Protein AF-D1Z2H4-F1 (afdb_monomer_lite)

Radius of gyration: 31.67 Å; chains: 1; bounding box: 71×46×99 Å

Foldseek 3Di:
DEAEADDFPLFQVLVVVLVVLPADPVPPTPVVLVVCLVCLVVVLVVLLVVLVVVLVVVLVVLVVVLVVVVVVCVVPVDDDDPSNVVSVVVNVCCVVCVVVVSCVVCVVSVSNNVSSVCSCVVCVVSVLQRVQLVVLVVLQVPADHQKYKYAFFKFAEPDWDDDPNDTQGIATFGIWIFGLLAIEGEDTDADDPPPDDPPDDDSQSRLVSHQVSLCLCCCQVLVLPQHDYQREYEYQDDDDDDDDPRYHYDHSVCVNVVSVPGDGDHDPVSRVSSCVQCVVSNHYDYRPDPPPCVVVPPPPVVVVVSVVVPPPPPPDDD

Organism: Methanocella paludicola (strain DSM 17711 / JCM 13418 / NBRC 101707 / SANAE) (NCBI:txid304371)

Sequence (318 aa):
MATLIGSSGAGDDLIRKLHEMGVSRSCTTIKEVMERRDAIDQVIALERERQERLLEKERRTLRSGMRKHALLDSLLFFNKNKKSREYLKRIDHLDKNKDAIIENNLLYLYREKDVLDRVTREYRSELKGYYGELLVMDTLERLGDEYYVLSDVRITREFGHKFDGKMLKSARVDHVVVSRKGVYCIETKNWNLRWKSEDRPTPGEQARRASYLLYRYLKYTCDIPRIRVMSIVLYTNTTVKGKEDFVRFLRYEDFPAYLEARQEILSDEEVSRVLECLGSRDIKFDDKLPESEKEVSKEGEATVELSLLEEVSGGETV

pLDDT: mean 83.6, std 17.17, range [29.52, 98.12]

InterPro domains:
  IPR011528 Nuclease-related domain, NERD [PF08378] (128-235)
  IPR011528 Nuclease-related domain, NERD [PS50965] (128-237)

Secondary structure (DSSP, 8-state):
--EEES--HHHHHHHHHHHHTT--TT--SHHHHHHHHHHHHHHHHHHHHHHHHHHHHHHHHHHHHHHHHHHHHHHHT-S--HHHHHHHHHHHHHHHHHHHHHHHHHHHHHHHHHHHHHHHHHTHHHHHHHHHHHHHHHHHHTS-TT-EEEEEEEEEEEEEEEETTEEEEEEEEEEEEEETTEEEEEEEE---TT---TTS--HHHHHHHHHHHHHHIIIIIS--TT--EEEEEEESSTT-----TTEEEEEGGGHHHHHHTSPP-S-HHHHHHHHHHHTTSEEEE-----GGGTTT-SSSHHHHHHHTTTTT------

Structure (mmCIF, N/CA/C/O backbone):
data_AF-D1Z2H4-F1
#
_entry.id   AF-D1Z2H4-F1
#
loop_
_atom_site.group_PDB
_atom_site.id
_atom_site.type_symbol
_atom_site.label_atom_id
_atom_site.label_alt_id
_atom_site.label_comp_id
_atom_site.label_asym_id
_atom_site.label_entity_id
_atom_site.label_seq_id
_atom_site.pdbx_PDB_ins_code
_atom_site.Cartn_x
_atom_site.Cartn_y
_atom_site.Cartn_z
_atom_site.occupancy
_atom_site.B_iso_or_equiv
_atom_site.auth_seq_id
_atom_site.auth_comp_id
_atom_site.auth_asym_id
_atom_site.auth_atom_id
_atom_site.pdbx_PDB_model_num
ATOM 1 N N . MET A 1 1 ? -16.827 -14.706 0.520 1.00 89.19 1 MET A N 1
ATOM 2 C CA . MET A 1 1 ? -15.583 -13.914 0.456 1.00 89.19 1 MET A CA 1
ATOM 3 C C . MET A 1 1 ? -15.988 -12.503 0.799 1.00 89.19 1 MET A C 1
ATOM 5 O O . MET A 1 1 ? -17.009 -12.062 0.276 1.00 89.19 1 MET A O 1
ATOM 9 N N . ALA A 1 2 ? -15.262 -11.856 1.700 1.00 94.56 2 ALA A N 1
ATOM 10 C CA . ALA A 1 2 ? -15.631 -10.543 2.196 1.00 94.56 2 ALA A CA 1
ATOM 11 C C . ALA A 1 2 ? -15.620 -9.497 1.083 1.00 94.56 2 ALA A C 1
ATOM 13 O O . ALA A 1 2 ? -14.870 -9.593 0.109 1.00 94.56 2 ALA A O 1
ATOM 14 N N . THR A 1 3 ? -16.433 -8.460 1.253 1.00 95.88 3 THR A N 1
ATOM 15 C CA . THR A 1 3 ? -16.440 -7.325 0.330 1.00 95.88 3 THR A CA 1
ATOM 16 C C . THR A 1 3 ? -15.307 -6.369 0.695 1.00 95.88 3 THR A C 1
ATOM 18 O O . THR A 1 3 ? -15.376 -5.681 1.714 1.00 95.88 3 THR A O 1
ATOM 21 N N . LEU A 1 4 ? -14.264 -6.312 -0.137 1.00 93.88 4 LEU A N 1
ATOM 22 C CA . LEU A 1 4 ? -13.131 -5.401 0.038 1.00 93.88 4 LEU A CA 1
ATOM 23 C C . LEU A 1 4 ? -13.393 -4.047 -0.642 1.00 93.88 4 LEU A C 1
ATOM 25 O O . LEU A 1 4 ? -13.693 -3.977 -1.833 1.00 93.88 4 LEU A O 1
ATOM 29 N N . ILE A 1 5 ? -13.230 -2.960 0.110 1.00 93.19 5 ILE A N 1
ATOM 30 C CA . ILE A 1 5 ? -13.414 -1.577 -0.333 1.00 93.19 5 ILE A CA 1
ATOM 31 C C . ILE A 1 5 ? -12.109 -0.808 -0.087 1.00 93.19 5 ILE A C 1
ATOM 33 O O . ILE A 1 5 ? -11.809 -0.388 1.029 1.00 93.19 5 ILE A O 1
ATOM 37 N N . GLY A 1 6 ? -11.337 -0.582 -1.150 1.00 88.81 6 GLY A N 1
ATOM 38 C CA . GLY A 1 6 ? -10.076 0.166 -1.100 1.00 88.81 6 GLY A CA 1
ATOM 39 C C . GLY A 1 6 ? -8.824 -0.687 -1.317 1.00 88.81 6 GLY A C 1
ATOM 40 O O . GLY A 1 6 ? -8.898 -1.879 -1.601 1.00 88.81 6 GLY A O 1
ATOM 41 N N . SER A 1 7 ? -7.667 -0.035 -1.212 1.00 87.50 7 SER A N 1
ATOM 42 C CA . SER A 1 7 ? -6.320 -0.573 -1.454 1.00 87.50 7 SER A CA 1
ATOM 43 C C . SER A 1 7 ? -5.433 -0.412 -0.217 1.00 87.50 7 SER A C 1
ATOM 45 O O . SER A 1 7 ? -5.833 0.224 0.759 1.00 87.50 7 SER A O 1
ATOM 47 N N . SER A 1 8 ? -4.227 -0.991 -0.258 1.00 88.06 8 SER A N 1
ATOM 48 C CA . SER A 1 8 ? -3.230 -0.805 0.801 1.00 88.06 8 SER A CA 1
ATOM 49 C C . SER A 1 8 ? -2.759 0.648 0.859 1.00 88.06 8 SER A C 1
ATOM 51 O O . SER A 1 8 ? -2.157 1.165 -0.089 1.00 88.06 8 SER A O 1
ATOM 53 N N . GLY A 1 9 ? -2.959 1.277 2.014 1.00 84.69 9 GLY A N 1
ATOM 54 C CA . GLY A 1 9 ? -2.572 2.661 2.242 1.00 84.69 9 GLY A CA 1
ATOM 55 C C . GLY A 1 9 ? -1.054 2.859 2.242 1.00 84.69 9 GLY A C 1
ATOM 56 O O . GLY A 1 9 ? -0.567 3.891 1.762 1.00 84.69 9 GLY A O 1
ATOM 57 N N . ALA A 1 10 ? -0.298 1.876 2.745 1.00 85.56 10 ALA A N 1
ATOM 58 C CA . ALA A 1 10 ? 1.162 1.898 2.709 1.00 85.56 10 ALA A CA 1
ATOM 59 C C . ALA A 1 10 ? 1.707 1.725 1.283 1.00 85.56 10 ALA A C 1
ATOM 61 O O . ALA A 1 10 ? 2.725 2.333 0.938 1.00 85.56 10 ALA A O 1
ATOM 62 N N . GLY A 1 11 ? 1.032 0.922 0.455 1.00 86.56 11 GLY A N 1
ATOM 63 C CA . GLY A 1 11 ? 1.382 0.723 -0.951 1.00 86.56 11 GLY A CA 1
ATOM 64 C C . GLY A 1 11 ? 1.250 2.009 -1.758 1.00 86.56 11 GLY A C 1
ATOM 65 O O . GLY A 1 11 ? 2.199 2.404 -2.439 1.00 86.56 11 GLY A O 1
ATOM 66 N N . ASP A 1 12 ? 0.118 2.697 -1.606 1.00 87.19 12 ASP A N 1
ATOM 67 C CA . ASP A 1 12 ? -0.174 3.950 -2.311 1.00 87.19 12 ASP A CA 1
ATOM 68 C C . ASP A 1 12 ? 0.814 5.065 -1.928 1.00 87.19 12 ASP A C 1
ATOM 70 O O . ASP A 1 12 ? 1.344 5.778 -2.788 1.00 87.19 12 ASP A O 1
ATOM 74 N N . ASP A 1 13 ? 1.138 5.188 -0.636 1.00 87.31 13 ASP A N 1
ATOM 75 C CA . ASP A 1 13 ? 2.138 6.149 -0.166 1.00 87.31 13 ASP A CA 1
ATOM 76 C C . ASP A 1 13 ? 3.538 5.844 -0.682 1.00 87.31 13 ASP A C 1
ATOM 78 O O . ASP A 1 13 ? 4.287 6.766 -1.025 1.00 87.31 13 ASP A O 1
ATOM 82 N N . LEU A 1 14 ? 3.909 4.564 -0.727 1.00 87.12 14 LEU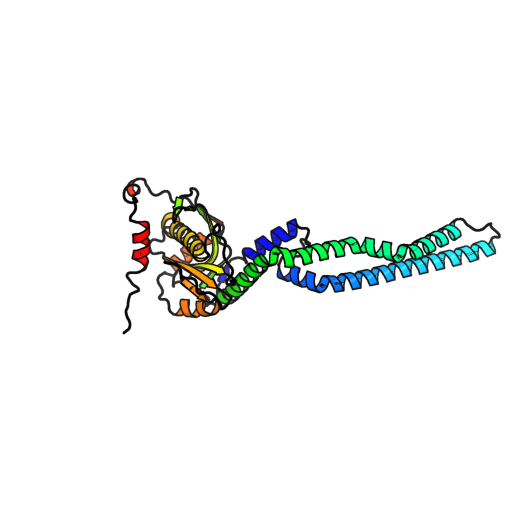 A N 1
ATOM 83 C CA . LEU A 1 14 ? 5.208 4.170 -1.235 1.00 87.12 14 LEU A CA 1
ATOM 84 C C . LEU A 1 14 ? 5.292 4.472 -2.733 1.00 87.12 14 LEU A C 1
ATOM 86 O O . LEU A 1 14 ? 6.226 5.154 -3.137 1.00 87.12 14 LEU A O 1
ATOM 90 N N . ILE A 1 15 ? 4.292 4.100 -3.538 1.00 87.75 15 ILE A N 1
ATOM 91 C CA . ILE A 1 15 ? 4.258 4.407 -4.978 1.00 87.75 15 ILE A CA 1
ATOM 92 C C . ILE A 1 15 ? 4.387 5.904 -5.256 1.00 87.75 15 ILE A C 1
ATOM 94 O O . ILE A 1 15 ? 5.182 6.303 -6.110 1.00 87.75 15 ILE A O 1
ATOM 98 N N . ARG A 1 16 ? 3.686 6.747 -4.495 1.00 87.31 16 ARG A N 1
ATOM 99 C CA . ARG A 1 16 ? 3.793 8.203 -4.635 1.00 87.31 16 ARG A CA 1
ATOM 100 C C . ARG A 1 16 ? 5.224 8.701 -4.416 1.00 87.31 16 ARG A C 1
ATOM 102 O O . ARG A 1 16 ? 5.745 9.434 -5.254 1.00 87.31 16 ARG A O 1
ATOM 109 N N . LYS A 1 17 ? 5.890 8.249 -3.346 1.00 86.38 17 LYS A N 1
ATOM 110 C CA . LYS A 1 17 ? 7.305 8.576 -3.086 1.00 86.38 17 LYS A CA 1
ATOM 111 C C . LYS A 1 17 ? 8.220 8.071 -4.206 1.00 86.38 17 LYS A C 1
ATOM 113 O O . LYS A 1 17 ? 9.163 8.755 -4.591 1.00 86.38 17 LYS A O 1
ATOM 118 N N . LEU A 1 18 ? 7.937 6.893 -4.762 1.00 83.44 18 LEU A N 1
ATOM 119 C CA . LEU A 1 18 ? 8.712 6.327 -5.869 1.00 83.44 18 LEU A CA 1
ATOM 120 C C . LEU A 1 18 ? 8.619 7.176 -7.136 1.00 83.44 18 LEU A C 1
ATOM 122 O O . LEU A 1 18 ? 9.636 7.424 -7.787 1.00 83.44 18 LEU A O 1
ATOM 126 N N . HIS A 1 19 ? 7.425 7.661 -7.471 1.00 85.69 19 HIS A N 1
ATOM 127 C CA . HIS A 1 19 ? 7.239 8.560 -8.611 1.00 85.69 19 HIS A CA 1
ATOM 128 C C . HIS A 1 19 ? 7.951 9.901 -8.403 1.00 85.69 19 HIS A C 1
ATOM 130 O O . HIS A 1 19 ? 8.531 10.424 -9.354 1.00 85.69 19 HIS A O 1
ATOM 136 N N . GLU A 1 20 ? 7.974 10.435 -7.178 1.00 86.19 20 GLU A N 1
ATOM 137 C CA . GLU A 1 20 ? 8.744 11.643 -6.829 1.00 86.19 20 GLU A CA 1
ATOM 138 C C . GLU A 1 20 ? 10.261 11.443 -7.011 1.00 86.19 20 GLU A C 1
ATOM 140 O O . GLU A 1 20 ? 10.974 12.378 -7.370 1.00 86.19 20 GLU A O 1
ATOM 145 N N . MET A 1 21 ? 10.754 10.214 -6.840 1.00 81.19 21 MET A N 1
ATOM 146 C CA . MET A 1 21 ? 12.163 9.846 -7.039 1.00 81.19 21 MET A CA 1
ATOM 147 C C . MET A 1 21 ? 12.525 9.504 -8.491 1.00 81.19 21 MET A C 1
ATOM 149 O O . MET A 1 21 ? 13.680 9.188 -8.777 1.00 81.19 21 MET A O 1
ATOM 153 N N . GLY A 1 22 ? 11.561 9.570 -9.412 1.00 78.31 22 GLY A N 1
ATOM 154 C CA . GLY A 1 22 ? 11.784 9.317 -10.834 1.00 78.31 22 GLY A CA 1
ATOM 155 C C . GLY A 1 22 ? 11.645 7.855 -11.261 1.00 78.31 22 GLY A C 1
ATOM 156 O O . GLY A 1 22 ? 12.049 7.523 -12.375 1.00 78.31 22 GLY A O 1
ATOM 157 N N . VAL A 1 23 ? 11.057 6.983 -10.429 1.00 79.06 23 VAL A N 1
ATOM 158 C CA . VAL A 1 23 ? 10.586 5.670 -10.903 1.00 79.06 23 VAL A CA 1
ATOM 159 C C . VAL A 1 23 ? 9.519 5.891 -11.974 1.00 79.06 23 VAL A C 1
ATOM 161 O O . VAL A 1 23 ? 8.693 6.802 -11.866 1.00 79.06 23 VAL A O 1
ATOM 164 N N . SER A 1 24 ? 9.537 5.058 -13.018 1.00 77.56 24 SER A N 1
ATOM 165 C CA . SER A 1 24 ? 8.569 5.153 -14.109 1.00 77.56 24 SER A CA 1
ATOM 166 C C . SER A 1 24 ? 7.134 5.157 -13.582 1.00 77.56 24 SER A C 1
ATOM 168 O O . SER A 1 24 ? 6.732 4.267 -12.832 1.00 77.56 24 SER A O 1
ATOM 170 N N . ARG A 1 25 ? 6.328 6.106 -14.070 1.00 80.06 25 ARG A N 1
ATOM 171 C CA . ARG A 1 25 ? 4.883 6.168 -13.793 1.00 80.06 25 ARG A CA 1
ATOM 172 C C . ARG A 1 25 ? 4.105 4.983 -14.367 1.00 80.06 25 ARG A C 1
ATOM 174 O O . ARG A 1 25 ? 2.941 4.814 -14.032 1.00 80.06 25 ARG A O 1
ATOM 181 N N . SER A 1 26 ? 4.733 4.175 -15.225 1.00 80.81 26 SER A N 1
ATOM 182 C CA . SER A 1 26 ? 4.160 2.907 -15.683 1.00 80.81 26 SER A CA 1
ATOM 183 C C . SER A 1 26 ? 4.113 1.847 -14.581 1.00 80.81 26 SER A C 1
ATOM 185 O O . SER A 1 26 ? 3.350 0.902 -14.714 1.00 80.81 26 SER A O 1
ATOM 187 N N . CYS A 1 27 ? 4.924 1.979 -13.525 1.00 79.94 27 CYS A N 1
ATOM 188 C CA . CYS A 1 27 ? 4.815 1.137 -12.339 1.00 79.94 27 CYS A CA 1
ATOM 189 C C . CYS A 1 27 ? 3.757 1.750 -11.420 1.00 79.94 27 CYS A C 1
ATOM 191 O O . CYS A 1 27 ? 3.974 2.809 -10.823 1.00 79.94 27 CYS A O 1
ATOM 193 N N . THR A 1 28 ? 2.609 1.093 -11.346 1.00 84.00 28 THR A N 1
ATOM 194 C CA . THR A 1 28 ? 1.453 1.498 -10.543 1.00 84.00 28 THR A CA 1
ATOM 195 C C . THR A 1 28 ? 1.398 0.767 -9.209 1.00 84.00 28 THR A C 1
ATOM 197 O O . THR A 1 28 ? 0.825 1.289 -8.259 1.00 84.00 28 THR A O 1
ATOM 200 N N . THR A 1 29 ? 2.045 -0.399 -9.105 1.00 86.62 29 THR A N 1
ATOM 201 C CA . THR A 1 29 ? 2.087 -1.195 -7.873 1.00 86.62 29 THR A CA 1
ATOM 202 C C . THR A 1 29 ? 3.513 -1.474 -7.411 1.00 86.62 29 THR A C 1
ATOM 204 O O . THR A 1 29 ? 4.452 -1.550 -8.202 1.00 86.62 29 THR A O 1
ATOM 207 N N . ILE A 1 30 ? 3.696 -1.677 -6.103 1.00 86.88 30 ILE A N 1
ATOM 208 C CA . ILE A 1 30 ? 5.009 -2.038 -5.542 1.00 86.88 30 ILE A CA 1
ATOM 209 C C . ILE A 1 30 ? 5.496 -3.380 -6.083 1.00 86.88 30 ILE A C 1
ATOM 211 O O . ILE A 1 30 ? 6.697 -3.566 -6.266 1.00 86.88 30 ILE A O 1
ATOM 215 N N . LYS A 1 31 ? 4.572 -4.295 -6.390 1.00 87.19 31 LYS A N 1
ATOM 216 C CA . LYS A 1 31 ? 4.892 -5.574 -7.021 1.00 87.19 31 LYS A CA 1
ATOM 217 C C . LYS A 1 31 ? 5.584 -5.361 -8.370 1.00 87.19 31 LYS A C 1
ATOM 219 O O . LYS A 1 31 ? 6.673 -5.888 -8.563 1.00 87.19 31 LYS A O 1
ATOM 224 N N . GLU A 1 32 ? 5.022 -4.517 -9.234 1.00 88.25 32 GLU A N 1
ATOM 225 C CA . GLU A 1 32 ? 5.629 -4.165 -10.527 1.00 88.25 32 GLU A CA 1
ATOM 226 C C . GLU A 1 32 ? 7.009 -3.519 -10.357 1.00 88.25 32 GLU A C 1
ATOM 228 O O . GLU A 1 32 ? 7.926 -3.815 -11.115 1.00 88.25 32 GLU A O 1
ATOM 233 N N . VAL A 1 33 ? 7.192 -2.668 -9.340 1.00 87.25 33 VAL A N 1
ATOM 234 C CA . VAL A 1 33 ? 8.497 -2.050 -9.045 1.00 87.25 33 VAL A CA 1
ATOM 235 C C . VAL A 1 33 ? 9.536 -3.110 -8.665 1.00 87.25 33 VAL A C 1
ATOM 237 O O . VAL A 1 33 ? 10.680 -3.038 -9.116 1.00 87.25 33 VAL A O 1
ATOM 240 N N . MET A 1 34 ? 9.159 -4.099 -7.850 1.00 88.50 34 MET A N 1
ATOM 241 C CA . MET A 1 34 ? 10.059 -5.189 -7.455 1.00 88.50 34 MET A CA 1
ATOM 242 C C . MET A 1 34 ? 10.365 -6.124 -8.630 1.00 88.50 34 MET A C 1
ATOM 244 O O . MET A 1 34 ? 11.525 -6.448 -8.861 1.00 88.50 34 MET A O 1
ATOM 248 N N . GLU A 1 35 ? 9.362 -6.483 -9.431 1.00 90.19 35 GLU A N 1
ATOM 249 C CA . GLU A 1 35 ? 9.555 -7.274 -10.653 1.00 90.19 35 GLU A CA 1
ATOM 250 C C . GLU A 1 35 ? 10.462 -6.544 -11.653 1.00 90.19 35 GLU A C 1
ATOM 252 O O . GLU A 1 35 ? 11.384 -7.134 -12.220 1.00 90.19 35 GLU A O 1
ATOM 257 N N . ARG A 1 36 ? 10.260 -5.231 -11.826 1.00 89.62 36 ARG A N 1
ATOM 258 C CA . ARG A 1 36 ? 11.101 -4.384 -12.677 1.00 89.62 36 ARG A CA 1
ATOM 259 C C . ARG A 1 36 ? 12.540 -4.348 -12.184 1.00 89.62 36 ARG A C 1
ATOM 261 O O . ARG A 1 36 ? 13.450 -4.427 -13.005 1.00 89.62 36 ARG A O 1
ATOM 268 N N . ARG A 1 37 ? 12.747 -4.247 -10.870 1.00 89.38 37 ARG A N 1
ATOM 269 C CA . ARG A 1 37 ? 14.075 -4.305 -10.254 1.00 89.38 37 ARG A CA 1
ATOM 270 C C . ARG A 1 37 ? 14.761 -5.630 -10.555 1.00 89.38 37 ARG A C 1
ATOM 272 O O . ARG A 1 37 ? 15.901 -5.619 -10.998 1.00 89.38 37 ARG A O 1
ATOM 279 N N . ASP A 1 38 ? 14.086 -6.750 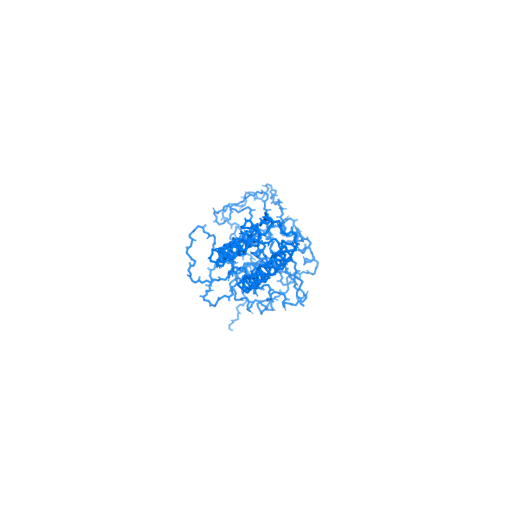-10.339 1.00 90.44 38 ASP A N 1
ATOM 280 C CA . ASP A 1 38 ? 14.705 -8.062 -10.531 1.00 90.44 38 ASP A CA 1
ATOM 281 C C . ASP A 1 38 ? 14.999 -8.340 -12.020 1.00 90.44 38 ASP A C 1
ATOM 283 O O . ASP A 1 38 ? 15.954 -9.041 -12.356 1.00 90.44 38 ASP A O 1
ATOM 287 N N . ALA A 1 39 ? 14.240 -7.718 -12.929 1.00 92.94 39 ALA A N 1
ATOM 288 C CA . ALA A 1 39 ? 14.448 -7.805 -14.373 1.00 92.94 39 ALA A CA 1
ATOM 289 C C . ALA A 1 39 ? 15.445 -6.777 -14.951 1.00 92.94 39 ALA A C 1
ATOM 291 O O . ALA A 1 39 ? 15.898 -6.959 -16.086 1.00 92.94 39 ALA A O 1
ATOM 292 N N . ILE A 1 40 ? 15.795 -5.696 -14.237 1.00 92.62 40 ILE A N 1
ATOM 293 C CA . ILE A 1 40 ? 16.509 -4.544 -14.829 1.00 92.62 40 ILE A CA 1
ATOM 294 C C . ILE A 1 40 ? 17.878 -4.925 -15.403 1.00 92.62 40 ILE A C 1
ATOM 296 O O . ILE A 1 40 ? 18.265 -4.429 -16.459 1.00 92.62 40 ILE A O 1
ATOM 300 N N . ASP A 1 41 ? 18.580 -5.864 -14.768 1.00 93.19 41 ASP A N 1
ATOM 301 C CA . ASP A 1 41 ? 19.886 -6.336 -15.232 1.00 93.19 41 ASP A CA 1
ATOM 302 C C . ASP A 1 41 ? 19.787 -7.106 -16.552 1.00 93.19 41 ASP A C 1
ATOM 304 O O . ASP A 1 41 ? 20.616 -6.925 -17.448 1.00 93.19 41 ASP A O 1
ATOM 308 N N . GLN A 1 42 ? 18.731 -7.905 -16.717 1.00 94.81 42 GLN A N 1
ATOM 309 C CA . GLN A 1 42 ? 18.457 -8.597 -17.976 1.00 94.81 42 GLN A CA 1
ATOM 310 C C . GLN A 1 42 ? 18.093 -7.593 -19.074 1.00 94.81 42 GLN A C 1
ATOM 312 O O . GLN A 1 42 ? 18.558 -7.713 -20.205 1.00 94.81 42 GLN A O 1
ATOM 317 N N . VAL A 1 43 ? 17.315 -6.562 -18.734 1.00 94.25 43 VAL A N 1
ATOM 318 C CA . VAL A 1 43 ? 16.946 -5.484 -19.664 1.00 94.25 43 VAL A CA 1
ATOM 319 C C . VAL A 1 43 ? 18.179 -4.707 -20.128 1.00 94.25 43 VAL A C 1
ATOM 321 O O . VAL A 1 43 ? 18.321 -4.459 -21.325 1.00 94.25 43 VAL A O 1
ATOM 324 N N . ILE A 1 44 ? 19.102 -4.375 -19.220 1.00 94.62 44 ILE A N 1
ATOM 325 C CA . ILE A 1 44 ? 20.376 -3.721 -19.556 1.00 94.62 44 ILE A CA 1
ATOM 326 C C . ILE A 1 44 ? 21.209 -4.604 -20.492 1.00 94.62 44 ILE A C 1
ATOM 328 O O . ILE A 1 44 ? 21.740 -4.105 -21.485 1.00 94.62 44 ILE A O 1
ATOM 332 N N . ALA A 1 45 ? 21.311 -5.905 -20.209 1.00 95.25 45 ALA A N 1
ATOM 333 C CA . ALA A 1 45 ? 22.061 -6.838 -21.048 1.00 95.25 45 ALA A CA 1
ATOM 334 C C . ALA A 1 45 ? 21.470 -6.950 -22.465 1.00 95.25 45 ALA A C 1
ATOM 336 O O . ALA A 1 45 ? 22.203 -6.868 -23.453 1.00 95.25 45 ALA A O 1
ATOM 337 N N . LEU A 1 46 ? 20.144 -7.069 -22.573 1.00 96.31 46 LEU A N 1
ATOM 338 C CA . LEU A 1 46 ? 19.438 -7.140 -23.854 1.00 96.31 46 LEU A CA 1
ATOM 339 C C . LEU A 1 46 ? 19.569 -5.843 -24.661 1.00 96.31 46 LEU A C 1
ATOM 341 O O . LEU A 1 46 ? 19.818 -5.885 -25.869 1.00 96.31 46 LEU A O 1
ATOM 345 N N . GLU A 1 47 ? 19.425 -4.683 -24.015 1.00 95.06 47 GLU A N 1
ATOM 346 C CA . GLU A 1 47 ? 19.561 -3.397 -24.698 1.00 95.06 47 GLU A CA 1
ATOM 347 C C . GLU A 1 47 ? 21.016 -3.158 -25.121 1.00 95.06 47 GLU A C 1
ATOM 349 O O . GLU A 1 47 ? 21.250 -2.700 -26.238 1.00 95.06 47 GLU A O 1
ATOM 354 N N . ARG A 1 48 ? 22.007 -3.563 -24.313 1.00 96.44 48 ARG A N 1
ATOM 355 C CA . ARG A 1 48 ? 23.424 -3.550 -24.712 1.00 96.44 48 ARG A CA 1
ATOM 356 C C . ARG A 1 48 ? 23.637 -4.345 -25.998 1.00 96.44 48 ARG A C 1
ATOM 358 O O . ARG A 1 48 ? 24.179 -3.805 -26.960 1.00 96.44 48 ARG A O 1
ATOM 365 N N . GLU A 1 49 ? 23.158 -5.586 -26.049 1.00 96.12 49 GLU A N 1
ATOM 366 C CA . GLU A 1 49 ? 23.294 -6.438 -27.234 1.00 96.12 49 GLU A CA 1
ATOM 367 C C . GLU A 1 49 ? 22.607 -5.814 -28.461 1.00 96.12 49 GLU A C 1
ATOM 369 O O . GLU A 1 49 ? 23.149 -5.791 -29.570 1.00 96.12 49 GLU A O 1
ATOM 374 N N . ARG A 1 50 ? 21.419 -5.233 -28.274 1.00 95.88 50 ARG A N 1
ATOM 375 C CA . ARG A 1 50 ? 20.710 -4.509 -29.333 1.00 95.88 50 ARG A CA 1
ATOM 376 C C . ARG A 1 50 ? 21.535 -3.337 -29.871 1.00 95.88 50 ARG A C 1
ATOM 378 O O . ARG A 1 50 ? 21.629 -3.192 -31.093 1.00 95.88 50 ARG A O 1
ATOM 385 N N . GLN A 1 51 ? 22.134 -2.526 -28.998 1.00 95.06 51 GLN A N 1
ATOM 386 C CA . GLN A 1 51 ? 22.987 -1.399 -29.388 1.00 95.06 51 GLN A CA 1
ATOM 387 C C . GLN A 1 51 ? 24.229 -1.878 -30.152 1.00 95.06 51 GLN A C 1
ATOM 389 O O . GLN A 1 51 ? 24.573 -1.308 -31.189 1.00 95.06 51 GLN A O 1
ATOM 394 N N . GLU A 1 52 ? 24.849 -2.981 -29.729 1.00 94.88 52 GLU A N 1
ATOM 395 C CA . GLU A 1 52 ? 25.972 -3.584 -30.454 1.00 94.88 52 GLU A CA 1
ATOM 396 C C . GLU A 1 52 ? 25.591 -4.006 -31.874 1.00 94.88 52 GLU A C 1
ATOM 398 O O . GLU A 1 52 ? 26.296 -3.669 -32.831 1.00 94.88 52 GLU A O 1
ATOM 403 N N . ARG A 1 53 ? 24.444 -4.678 -32.039 1.00 95.62 53 ARG A N 1
ATOM 404 C CA . ARG A 1 53 ? 23.942 -5.076 -33.364 1.00 95.62 53 ARG A CA 1
ATOM 405 C C . ARG A 1 53 ? 23.659 -3.863 -34.255 1.00 95.62 53 ARG A C 1
ATOM 407 O O . ARG A 1 53 ? 23.882 -3.932 -35.466 1.00 95.62 53 ARG A O 1
ATOM 414 N N . LEU A 1 54 ? 23.155 -2.760 -33.696 1.00 94.56 54 LEU A N 1
ATOM 415 C CA . LEU A 1 54 ? 22.907 -1.520 -34.443 1.00 94.56 54 LEU A CA 1
ATOM 416 C C . LEU A 1 54 ? 24.214 -0.884 -34.923 1.00 94.56 54 LEU A C 1
ATOM 418 O O . LEU A 1 54 ? 24.335 -0.571 -36.110 1.00 94.56 54 LEU A O 1
ATOM 422 N N . LEU A 1 55 ? 25.211 -0.778 -34.042 1.00 93.75 55 LEU A N 1
ATOM 423 C CA . LEU A 1 55 ? 26.533 -0.266 -34.400 1.00 93.75 55 LEU A CA 1
ATOM 424 C C . LEU A 1 55 ? 27.214 -1.153 -35.445 1.00 93.75 55 LEU A C 1
ATOM 426 O O . LEU A 1 55 ? 27.829 -0.651 -36.386 1.00 93.75 55 LEU A O 1
ATOM 430 N N . GLU A 1 56 ? 27.071 -2.476 -35.352 1.00 93.81 56 GLU A N 1
ATOM 431 C CA . GLU A 1 56 ? 27.618 -3.383 -36.358 1.00 93.81 56 GLU A CA 1
ATOM 432 C C . GLU A 1 56 ? 26.939 -3.211 -37.726 1.00 93.81 56 GLU A C 1
ATOM 434 O O . GLU A 1 56 ? 27.616 -3.170 -38.759 1.00 93.81 56 GLU A O 1
ATOM 439 N N . LYS A 1 57 ? 25.611 -3.049 -37.756 1.00 94.88 57 LYS A N 1
ATOM 440 C CA . LYS A 1 57 ? 24.868 -2.744 -38.989 1.00 94.88 57 LYS A CA 1
ATOM 441 C C . LYS A 1 57 ? 25.298 -1.410 -39.597 1.00 94.88 57 LYS A C 1
ATOM 443 O O . LYS A 1 57 ? 25.500 -1.346 -40.814 1.00 94.88 57 LYS A O 1
ATOM 448 N N . GLU A 1 58 ? 25.492 -0.373 -38.780 1.00 93.44 58 GLU A N 1
ATOM 449 C CA . GLU A 1 58 ? 26.023 0.917 -39.237 1.00 93.44 58 GLU A CA 1
ATOM 450 C C . GLU A 1 58 ? 27.412 0.718 -39.859 1.00 93.44 58 GLU A C 1
ATOM 452 O O . GLU A 1 58 ? 27.626 1.075 -41.018 1.00 93.44 58 GLU A O 1
ATOM 457 N N . ARG A 1 59 ? 28.325 0.021 -39.168 1.00 89.88 59 ARG A N 1
ATOM 458 C CA . ARG A 1 59 ? 29.671 -0.293 -39.681 1.00 89.88 59 ARG A CA 1
ATOM 459 C C . ARG A 1 59 ? 29.629 -1.040 -41.012 1.00 89.88 59 ARG A C 1
ATOM 461 O O . ARG A 1 59 ? 30.359 -0.679 -41.937 1.00 89.88 59 ARG A O 1
ATOM 468 N N . ARG A 1 60 ? 28.785 -2.067 -41.146 1.00 92.06 60 ARG A N 1
ATOM 469 C CA . ARG A 1 60 ? 28.621 -2.826 -42.402 1.00 92.06 60 ARG A CA 1
ATOM 470 C C . ARG A 1 60 ? 28.127 -1.925 -43.534 1.00 92.06 60 ARG A C 1
ATOM 472 O O . ARG A 1 60 ? 28.665 -1.981 -44.641 1.00 92.06 60 ARG A O 1
ATOM 479 N N . THR A 1 61 ? 27.165 -1.054 -43.244 1.00 93.38 61 THR A N 1
ATOM 480 C CA . THR A 1 61 ? 26.609 -0.102 -44.213 1.00 93.38 61 THR A CA 1
ATOM 481 C C . THR A 1 61 ? 27.672 0.894 -44.677 1.00 93.38 61 THR A C 1
ATOM 483 O O . THR A 1 61 ? 27.870 1.044 -45.886 1.00 93.38 61 THR A O 1
ATOM 486 N N . LEU A 1 62 ? 28.433 1.477 -43.741 1.00 90.00 62 LEU A N 1
ATOM 487 C CA . LEU A 1 62 ? 29.545 2.395 -44.018 1.00 90.00 62 LEU A CA 1
ATOM 488 C C . LEU A 1 62 ? 30.652 1.719 -44.842 1.00 90.00 62 LEU A C 1
ATOM 490 O O . LEU A 1 62 ? 31.132 2.297 -45.816 1.00 90.00 62 LEU A O 1
ATOM 494 N N . ARG A 1 63 ? 31.022 0.471 -44.518 1.00 88.69 63 ARG A N 1
ATOM 495 C CA . ARG A 1 63 ? 31.999 -0.312 -45.299 1.00 88.69 63 ARG A CA 1
ATOM 496 C C . ARG A 1 63 ? 31.506 -0.590 -46.719 1.00 88.69 63 ARG A C 1
ATOM 498 O O . ARG A 1 63 ? 32.289 -0.485 -47.661 1.00 88.69 63 ARG A O 1
ATOM 505 N N . SER A 1 64 ? 30.225 -0.923 -46.895 1.00 89.19 64 SER A N 1
ATOM 506 C CA . SER A 1 64 ? 29.653 -1.132 -48.233 1.00 89.19 64 SER A CA 1
ATOM 507 C C . SER A 1 64 ? 29.642 0.165 -49.051 1.00 89.19 64 SER A C 1
ATOM 509 O O . SER A 1 64 ? 30.022 0.151 -50.221 1.00 89.19 64 SER A O 1
ATOM 511 N N . GLY A 1 65 ? 29.286 1.293 -48.423 1.00 86.19 65 GLY A N 1
ATOM 512 C CA . GLY A 1 65 ? 29.299 2.616 -49.045 1.00 86.19 65 GLY A CA 1
ATOM 513 C C . GLY A 1 65 ? 30.708 3.021 -49.469 1.00 86.19 65 GLY A C 1
ATOM 514 O O . GLY A 1 65 ? 30.916 3.437 -50.606 1.00 86.19 65 GLY A O 1
ATOM 515 N N . MET A 1 66 ? 31.696 2.787 -48.603 1.00 83.94 66 MET A N 1
ATOM 516 C CA . MET A 1 66 ? 33.106 3.017 -48.910 1.00 83.94 66 MET A CA 1
ATOM 517 C C . MET A 1 66 ? 33.591 2.173 -50.093 1.00 83.94 66 MET A C 1
ATOM 519 O O . MET A 1 66 ? 34.244 2.713 -50.979 1.00 83.94 66 MET A O 1
ATOM 523 N N . ARG A 1 67 ? 33.255 0.874 -50.155 1.00 82.06 67 ARG A N 1
ATOM 524 C CA . ARG A 1 67 ? 33.622 0.007 -51.293 1.00 82.06 67 ARG A CA 1
ATOM 525 C C . ARG A 1 67 ? 33.002 0.486 -52.605 1.00 82.06 67 ARG A C 1
ATOM 527 O O . ARG A 1 67 ? 33.695 0.530 -53.614 1.00 82.06 67 ARG A O 1
ATOM 534 N N . LYS A 1 68 ? 31.724 0.881 -52.590 1.00 81.94 68 LYS A N 1
ATOM 535 C CA . LYS A 1 68 ? 31.042 1.448 -53.767 1.00 81.94 68 LYS A CA 1
ATOM 536 C C . LYS A 1 68 ? 31.733 2.721 -54.254 1.00 81.94 68 LYS A C 1
ATOM 538 O O . LYS A 1 68 ? 31.993 2.853 -55.444 1.00 81.94 68 LYS A O 1
ATOM 543 N N . HIS A 1 69 ? 32.073 3.625 -53.335 1.00 75.69 69 HIS A N 1
ATOM 544 C CA . HIS A 1 69 ? 32.800 4.844 -53.679 1.00 75.69 69 HIS A CA 1
ATOM 545 C C . HIS A 1 69 ? 34.223 4.565 -54.170 1.00 75.69 69 HIS A C 1
ATOM 547 O O . HIS A 1 69 ? 34.634 5.168 -55.149 1.00 75.69 69 HIS A O 1
ATOM 553 N N . ALA A 1 70 ? 34.940 3.603 -53.585 1.00 73.69 70 ALA A N 1
ATOM 554 C CA . ALA A 1 70 ? 36.269 3.214 -54.054 1.00 73.69 70 ALA A CA 1
ATOM 555 C C . ALA A 1 70 ? 36.255 2.632 -55.482 1.00 73.69 70 ALA A C 1
ATOM 557 O O . ALA A 1 70 ? 37.156 2.921 -56.266 1.00 73.69 70 ALA A O 1
ATOM 558 N N . LEU A 1 71 ? 35.227 1.850 -55.841 1.00 72.50 71 LEU A N 1
ATOM 559 C CA . LEU A 1 71 ? 35.044 1.350 -57.210 1.00 72.50 71 LEU A CA 1
ATOM 560 C C . LEU A 1 71 ? 34.765 2.488 -58.200 1.00 72.50 71 LEU A C 1
ATOM 562 O O . LEU A 1 71 ? 35.375 2.530 -59.265 1.00 72.50 71 LEU A O 1
ATOM 566 N N . LEU A 1 72 ? 33.887 3.430 -57.838 1.00 68.19 72 LEU A N 1
ATOM 567 C CA . LEU A 1 72 ? 33.614 4.620 -58.653 1.00 68.19 72 LEU A CA 1
ATOM 568 C C . LEU A 1 72 ? 34.865 5.494 -58.824 1.00 68.19 72 LEU A C 1
ATOM 570 O O . LEU A 1 72 ? 35.136 5.968 -59.923 1.00 68.19 72 LEU A O 1
ATOM 574 N N . ASP A 1 73 ? 35.652 5.663 -57.760 1.00 65.88 73 ASP A N 1
ATOM 575 C CA . ASP A 1 73 ? 36.896 6.439 -57.778 1.00 65.88 73 ASP A CA 1
ATOM 576 C C . ASP A 1 73 ? 37.949 5.789 -58.698 1.00 65.88 73 ASP A C 1
ATOM 578 O O . ASP A 1 73 ? 38.620 6.489 -59.456 1.00 65.88 73 ASP A O 1
ATOM 582 N N . SER A 1 74 ? 38.057 4.452 -58.688 1.00 65.94 74 SER A N 1
ATOM 583 C CA . SER A 1 74 ? 38.953 3.701 -59.582 1.00 65.94 74 SER A CA 1
ATOM 584 C C . SER A 1 74 ? 38.559 3.809 -61.057 1.00 65.94 74 SER A C 1
ATOM 586 O O . SER A 1 74 ? 39.427 3.697 -61.918 1.00 65.94 74 SER A O 1
ATOM 588 N N . LEU A 1 75 ? 37.268 3.982 -61.349 1.00 67.00 75 LEU A N 1
ATOM 589 C CA . LEU A 1 75 ? 36.741 4.093 -62.711 1.00 67.00 75 LEU A CA 1
ATOM 590 C C . LEU A 1 75 ? 36.858 5.512 -63.277 1.00 67.00 75 LEU A C 1
ATOM 592 O O . LEU A 1 75 ? 37.006 5.675 -64.484 1.00 67.00 75 LEU A O 1
ATOM 596 N N . LEU A 1 76 ? 36.782 6.535 -62.424 1.00 66.19 76 LEU A N 1
ATOM 597 C CA . LEU A 1 76 ? 36.705 7.929 -62.863 1.00 66.19 76 LEU A CA 1
ATOM 598 C C . LEU A 1 76 ? 38.036 8.701 -62.745 1.00 66.19 76 LEU A C 1
ATOM 600 O O . LEU A 1 76 ? 38.048 9.898 -63.006 1.00 66.19 76 LEU A O 1
ATOM 604 N N . PHE A 1 77 ? 39.148 8.055 -62.359 1.00 60.47 77 PHE A N 1
ATOM 605 C CA . PHE A 1 77 ? 40.490 8.661 -62.208 1.00 60.47 77 PHE A CA 1
ATOM 606 C C . PHE A 1 77 ? 40.536 9.958 -61.365 1.00 60.47 77 PHE A C 1
ATOM 608 O O . PHE A 1 77 ? 41.483 10.741 -61.461 1.00 60.47 77 PHE A O 1
ATOM 615 N N . PHE A 1 78 ? 39.539 10.204 -60.510 1.00 56.25 78 PHE A N 1
ATOM 616 C CA . PHE A 1 78 ? 39.507 11.390 -59.656 1.00 56.25 78 PHE A CA 1
ATOM 617 C C . PHE A 1 78 ? 40.281 11.172 -58.349 1.00 56.25 78 PHE A C 1
ATOM 619 O O . PHE A 1 78 ? 40.288 10.098 -57.748 1.00 56.25 78 PHE A O 1
ATOM 626 N N . ASN A 1 79 ? 40.923 12.247 -57.892 1.00 57.34 79 ASN A N 1
ATOM 627 C CA . ASN A 1 79 ? 41.643 12.349 -56.624 1.00 57.34 79 ASN A CA 1
ATOM 628 C C . ASN A 1 79 ? 40.764 11.869 -55.440 1.00 57.34 79 ASN A C 1
ATOM 630 O O . ASN A 1 79 ? 39.597 12.250 -55.364 1.00 57.34 79 ASN A O 1
ATOM 634 N N . LYS A 1 80 ? 41.317 11.051 -54.520 1.00 57.91 80 LYS A N 1
ATOM 635 C CA . LYS A 1 80 ? 40.612 10.375 -53.397 1.00 57.91 80 LYS A CA 1
ATOM 636 C C . LYS A 1 80 ? 39.456 11.212 -52.825 1.00 57.91 80 LYS A C 1
ATOM 638 O O . LYS A 1 80 ? 39.694 12.213 -52.142 1.00 57.91 80 LYS A O 1
ATOM 643 N N . ASN A 1 81 ? 38.224 10.752 -53.044 1.00 67.50 81 ASN A N 1
ATOM 644 C CA . ASN A 1 81 ? 37.004 11.500 -52.755 1.00 67.50 81 ASN A CA 1
ATOM 645 C C . ASN A 1 81 ? 36.835 11.838 -51.259 1.00 67.50 81 ASN A C 1
ATOM 647 O O . ASN A 1 81 ? 37.081 11.012 -50.371 1.00 67.50 81 ASN A O 1
ATOM 651 N N . LYS A 1 82 ? 36.334 13.050 -50.975 1.00 75.06 82 LYS A N 1
ATOM 652 C CA . LYS A 1 82 ? 36.029 13.564 -49.620 1.00 75.06 82 LYS A CA 1
ATOM 653 C C . LYS A 1 82 ? 35.152 12.591 -48.810 1.00 75.06 82 LYS A C 1
ATOM 655 O O . LYS A 1 82 ? 35.415 12.384 -47.627 1.00 75.06 82 LYS A O 1
ATOM 660 N N . LYS A 1 83 ? 34.191 11.930 -49.472 1.00 79.06 83 LYS A N 1
ATOM 661 C CA . LYS A 1 83 ? 33.263 10.949 -48.875 1.00 79.06 83 LYS A CA 1
ATOM 662 C C . LYS A 1 83 ? 33.952 9.678 -48.367 1.00 79.06 83 LYS A C 1
ATOM 664 O O . LYS A 1 83 ? 33.662 9.227 -47.267 1.00 79.06 83 LYS A O 1
ATOM 669 N N . SER A 1 84 ? 34.907 9.116 -49.109 1.00 76.94 84 SER A N 1
ATOM 670 C CA . SER A 1 84 ? 35.648 7.917 -48.677 1.00 76.94 84 SER A CA 1
ATOM 671 C C . SER A 1 84 ? 36.458 8.181 -47.400 1.00 76.94 84 SER A C 1
ATOM 673 O O . SER A 1 84 ? 36.492 7.348 -46.493 1.00 76.94 84 SER A O 1
ATOM 675 N N . ARG A 1 85 ? 37.049 9.381 -47.280 1.00 81.06 85 ARG A N 1
ATOM 676 C CA . ARG A 1 85 ? 37.722 9.831 -46.046 1.00 81.06 85 ARG A CA 1
ATOM 677 C C . ARG A 1 85 ? 36.738 10.027 -44.892 1.00 81.06 85 ARG A C 1
ATOM 679 O O . ARG A 1 85 ? 37.076 9.717 -43.757 1.00 81.06 85 ARG A O 1
ATOM 686 N N . GLU A 1 86 ? 35.541 10.531 -45.171 1.00 86.56 86 GLU A N 1
ATOM 687 C CA . GLU A 1 86 ? 34.472 10.702 -44.183 1.00 86.56 86 GLU A CA 1
ATOM 688 C C . GLU A 1 86 ? 33.987 9.354 -43.625 1.00 86.56 86 GLU A C 1
ATOM 690 O O . GLU A 1 86 ? 33.908 9.195 -42.408 1.00 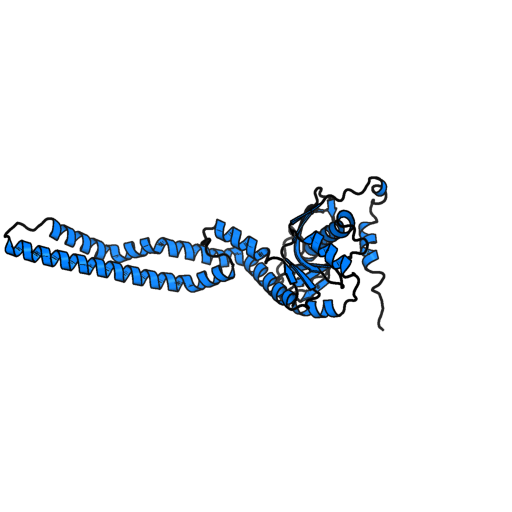86.56 86 GLU A O 1
ATOM 695 N N . TYR A 1 87 ? 33.796 8.344 -44.485 1.00 86.38 87 TYR A N 1
ATOM 696 C CA . TYR A 1 87 ? 33.480 6.979 -44.051 1.00 86.38 87 TYR A CA 1
ATOM 697 C C . TYR A 1 87 ? 34.573 6.383 -43.159 1.00 86.38 87 TYR A C 1
ATOM 699 O O . TYR A 1 87 ? 34.256 5.796 -42.128 1.00 86.38 87 TYR A O 1
ATOM 707 N N . LEU A 1 88 ? 35.852 6.546 -43.522 1.00 87.00 88 LEU A N 1
ATOM 708 C CA . LEU A 1 88 ? 36.973 6.073 -42.700 1.00 87.00 88 LEU A CA 1
ATOM 709 C C . LEU A 1 88 ? 36.988 6.752 -41.329 1.00 87.00 88 LEU A C 1
ATOM 711 O O . LEU A 1 88 ? 37.104 6.064 -40.320 1.00 87.00 88 LEU A O 1
ATOM 715 N N . LYS A 1 89 ? 36.810 8.079 -41.287 1.00 90.00 89 LYS A N 1
ATOM 716 C CA . LYS A 1 89 ? 36.724 8.836 -40.030 1.00 90.00 89 LYS A CA 1
ATOM 717 C C . LYS A 1 89 ? 35.564 8.362 -39.159 1.00 90.00 89 LYS A C 1
ATOM 719 O O . LYS A 1 89 ? 35.737 8.218 -37.955 1.00 90.00 89 LYS A O 1
ATOM 724 N N . ARG A 1 90 ? 34.391 8.107 -39.749 1.00 91.12 90 ARG A N 1
ATOM 725 C CA . ARG A 1 90 ? 33.225 7.615 -39.005 1.00 91.12 90 ARG A CA 1
ATOM 726 C C . ARG A 1 90 ? 33.453 6.201 -38.474 1.00 91.12 90 ARG A C 1
ATOM 728 O O . ARG A 1 90 ? 33.147 5.963 -37.316 1.00 91.12 90 ARG A O 1
ATOM 735 N N . ILE A 1 91 ? 34.013 5.291 -39.274 1.00 90.81 91 ILE A N 1
ATOM 736 C CA . ILE A 1 91 ? 34.341 3.928 -38.821 1.00 90.81 91 ILE A CA 1
ATOM 737 C C . ILE A 1 91 ? 35.371 3.968 -37.688 1.00 90.81 91 ILE A C 1
ATOM 739 O O . ILE A 1 91 ? 35.151 3.329 -36.668 1.00 90.81 91 ILE A O 1
ATOM 743 N N . ASP A 1 92 ? 36.444 4.749 -37.829 1.00 92.75 92 ASP A N 1
ATOM 744 C CA . ASP A 1 92 ? 37.464 4.916 -36.785 1.00 92.75 92 ASP A CA 1
ATOM 745 C C . ASP A 1 92 ? 36.870 5.513 -35.500 1.00 92.75 92 ASP A C 1
ATOM 747 O O . ASP A 1 92 ? 37.154 5.045 -34.400 1.00 92.75 92 ASP A O 1
ATOM 751 N N . HIS A 1 93 ? 35.976 6.498 -35.630 1.00 93.38 93 HIS A N 1
ATOM 752 C CA . HIS A 1 93 ? 35.252 7.062 -34.494 1.00 93.38 93 HIS A CA 1
ATOM 753 C C . HIS A 1 93 ? 34.369 6.021 -33.795 1.00 93.38 93 HIS A C 1
ATOM 755 O O . HIS A 1 93 ? 34.412 5.936 -32.569 1.00 93.38 93 HIS A O 1
ATOM 761 N N . LEU A 1 94 ? 33.600 5.226 -34.548 1.00 91.88 94 LEU A N 1
ATOM 762 C CA . LEU A 1 94 ? 32.767 4.157 -33.993 1.00 91.88 94 LEU A CA 1
ATOM 763 C C . LEU A 1 94 ? 33.612 3.070 -33.323 1.00 91.88 94 LEU A C 1
ATOM 765 O O . LEU A 1 94 ? 33.228 2.588 -32.268 1.00 91.88 94 LEU A O 1
ATOM 769 N N . ASP A 1 95 ? 34.761 2.710 -33.896 1.00 89.38 95 ASP A N 1
ATOM 770 C CA . ASP A 1 95 ? 35.641 1.674 -33.344 1.00 89.38 95 ASP A CA 1
ATOM 771 C C . ASP A 1 95 ? 36.307 2.141 -32.043 1.00 89.38 95 ASP A C 1
ATOM 773 O O . ASP A 1 95 ? 36.392 1.374 -31.088 1.00 89.38 95 ASP A O 1
ATOM 777 N N . LYS A 1 96 ? 36.715 3.415 -31.972 1.00 93.44 96 LYS A N 1
ATOM 778 C CA . LYS A 1 96 ? 37.333 4.007 -30.774 1.00 93.44 96 LYS A CA 1
ATOM 779 C C . LYS A 1 96 ? 36.342 4.324 -29.658 1.00 93.44 96 LYS A C 1
ATOM 781 O O . LYS A 1 96 ? 36.721 4.283 -28.496 1.00 93.44 96 LYS A O 1
ATOM 786 N N . ASN A 1 97 ? 35.103 4.681 -30.001 1.00 94.88 97 ASN A N 1
ATOM 787 C CA . ASN A 1 97 ? 34.104 5.163 -29.039 1.00 94.88 97 ASN A CA 1
ATOM 788 C C . ASN A 1 97 ? 32.922 4.201 -28.867 1.00 94.88 97 ASN A C 1
ATOM 790 O O . ASN A 1 97 ? 31.920 4.601 -28.282 1.00 94.88 97 ASN A O 1
ATOM 794 N N . LYS A 1 98 ? 33.010 2.959 -29.370 1.00 93.50 98 LYS A N 1
ATOM 795 C CA . LYS A 1 98 ? 31.915 1.973 -29.338 1.00 93.50 98 LYS A CA 1
ATOM 796 C C . LYS A 1 98 ? 31.295 1.881 -27.947 1.00 93.50 98 LYS A C 1
ATOM 798 O O . LYS A 1 98 ? 30.095 2.095 -27.798 1.00 93.50 98 LYS A O 1
ATOM 803 N N . ASP A 1 99 ? 32.126 1.604 -26.949 1.00 92.88 99 ASP A N 1
ATOM 804 C CA . ASP A 1 99 ? 31.660 1.387 -25.585 1.00 92.88 99 ASP A CA 1
ATOM 805 C C . ASP A 1 99 ? 31.062 2.674 -25.017 1.00 92.88 99 ASP A C 1
ATOM 807 O O . ASP A 1 99 ? 29.941 2.652 -24.535 1.00 92.88 99 ASP A O 1
ATOM 811 N N . ALA A 1 100 ? 31.716 3.825 -25.199 1.00 93.75 100 ALA A N 1
ATOM 812 C CA . ALA A 1 100 ? 31.188 5.114 -24.747 1.00 93.75 100 ALA A CA 1
ATOM 813 C C . ALA A 1 100 ? 29.819 5.463 -25.367 1.00 93.75 100 ALA A C 1
ATOM 815 O O . ALA A 1 100 ? 28.957 6.009 -24.680 1.00 93.75 100 ALA A O 1
ATOM 816 N N . ILE A 1 101 ? 29.598 5.138 -26.646 1.00 93.06 101 ILE A N 1
ATOM 817 C CA . ILE A 1 101 ? 28.303 5.336 -27.317 1.00 93.06 101 ILE A CA 1
ATOM 818 C C . ILE A 1 101 ? 27.237 4.433 -26.688 1.00 93.06 101 ILE A C 1
ATOM 820 O O . ILE A 1 101 ? 26.138 4.901 -26.393 1.00 93.06 101 ILE A O 1
ATOM 824 N N . ILE A 1 102 ? 27.563 3.158 -26.462 1.00 93.69 102 ILE A N 1
ATOM 825 C CA . ILE A 1 102 ? 26.650 2.199 -25.833 1.00 93.69 102 ILE A CA 1
ATOM 826 C C . ILE A 1 102 ? 26.332 2.628 -24.398 1.00 93.69 102 ILE A C 1
ATOM 828 O O . ILE A 1 102 ? 25.160 2.730 -24.053 1.00 93.69 102 ILE A O 1
ATOM 832 N N . GLU A 1 103 ? 27.341 2.932 -23.581 1.00 93.44 103 GLU A N 1
ATOM 833 C CA . GLU A 1 103 ? 27.159 3.363 -22.190 1.00 93.44 103 GLU A CA 1
ATOM 834 C C . GLU A 1 103 ? 26.302 4.630 -22.100 1.00 93.44 103 GLU A C 1
ATOM 836 O O . GLU A 1 103 ? 25.390 4.707 -21.278 1.00 93.44 103 GLU A O 1
ATOM 841 N N . ASN A 1 104 ? 26.527 5.608 -22.984 1.00 94.62 104 ASN A N 1
ATOM 842 C CA . ASN A 1 104 ? 25.710 6.820 -23.023 1.00 94.62 104 ASN A CA 1
ATOM 843 C C . ASN A 1 104 ? 24.244 6.509 -23.380 1.00 94.62 104 ASN A C 1
ATOM 845 O O . ASN A 1 104 ? 23.327 7.049 -22.764 1.00 94.62 104 ASN A O 1
ATOM 849 N N . ASN A 1 105 ? 24.011 5.584 -24.317 1.00 93.00 105 ASN A N 1
ATOM 850 C CA . ASN A 1 105 ? 22.662 5.135 -24.665 1.00 93.00 105 ASN A CA 1
ATOM 851 C C . ASN A 1 105 ? 21.996 4.336 -23.532 1.00 93.00 105 ASN A C 1
ATOM 853 O O . ASN A 1 105 ? 20.776 4.379 -23.410 1.00 93.00 105 ASN A O 1
ATOM 857 N N . LEU A 1 106 ? 22.765 3.634 -22.697 1.00 95.00 106 LEU A N 1
ATOM 858 C CA . LEU A 1 106 ? 22.264 2.862 -21.551 1.00 95.00 106 LEU A CA 1
ATOM 859 C C . LEU A 1 106 ? 22.122 3.692 -20.266 1.00 95.00 106 LEU A C 1
ATOM 861 O O . LEU A 1 106 ? 21.558 3.207 -19.286 1.00 95.00 106 LEU A O 1
ATOM 865 N N . LEU A 1 107 ? 22.584 4.945 -20.257 1.00 93.06 107 LEU A N 1
ATOM 866 C CA . LEU A 1 107 ? 22.642 5.785 -19.059 1.00 93.06 107 LEU A CA 1
ATOM 867 C C . LEU A 1 107 ? 21.289 5.925 -18.345 1.00 93.06 107 LEU A C 1
ATOM 869 O O . LEU A 1 107 ? 21.241 5.994 -17.118 1.00 93.06 107 LEU A O 1
ATOM 873 N N . TYR A 1 108 ? 20.184 5.949 -19.093 1.00 89.94 108 TYR A N 1
ATOM 874 C CA . TYR A 1 108 ? 18.846 6.023 -18.505 1.00 89.94 108 TYR A CA 1
ATOM 875 C C . TYR A 1 108 ? 18.475 4.752 -17.719 1.00 89.94 108 TYR A C 1
ATOM 877 O O . TYR A 1 108 ? 17.877 4.871 -16.653 1.00 89.94 108 TYR A O 1
ATOM 885 N N . LEU A 1 109 ? 18.880 3.562 -18.186 1.00 90.75 109 LEU A N 1
ATOM 886 C CA . LEU A 1 109 ? 18.643 2.292 -17.485 1.00 90.75 109 LEU A CA 1
ATOM 887 C C . LEU A 1 109 ? 19.507 2.176 -16.232 1.00 90.75 109 LEU A C 1
ATOM 889 O O . LEU A 1 109 ? 19.037 1.679 -15.214 1.00 90.75 109 LEU A O 1
ATOM 893 N N . TYR A 1 110 ? 20.750 2.666 -16.275 1.00 92.12 110 TYR A N 1
ATOM 894 C CA . TYR A 1 110 ? 21.598 2.716 -15.082 1.00 92.12 110 TYR A CA 1
ATOM 895 C C . TYR A 1 110 ? 21.017 3.636 -14.010 1.00 92.12 110 TYR A C 1
ATOM 897 O O . TYR A 1 110 ? 20.937 3.246 -12.850 1.00 92.12 110 TYR A O 1
ATOM 905 N N . ARG A 1 111 ? 20.521 4.815 -14.404 1.00 89.88 111 ARG A N 1
ATOM 906 C CA . ARG A 1 111 ? 19.812 5.717 -13.484 1.00 89.88 111 ARG A CA 1
ATOM 907 C C . ARG A 1 111 ? 18.561 5.066 -12.900 1.00 89.88 111 ARG A C 1
ATOM 909 O O . ARG A 1 111 ? 18.326 5.187 -11.704 1.00 89.88 111 ARG A O 1
ATOM 916 N N . GLU A 1 112 ? 17.773 4.376 -13.724 1.00 87.56 112 GLU A N 1
ATOM 917 C CA . GLU A 1 112 ? 16.596 3.635 -13.259 1.00 87.56 112 GLU A CA 1
ATOM 918 C C . GLU A 1 112 ? 16.991 2.558 -12.238 1.00 87.56 112 GLU A C 1
ATOM 920 O O . GLU A 1 112 ? 16.420 2.510 -11.148 1.00 87.56 112 GLU A O 1
ATOM 925 N N . LYS A 1 113 ? 18.013 1.749 -12.543 1.00 90.62 113 LYS A N 1
ATOM 926 C CA . LYS A 1 113 ? 18.549 0.732 -11.630 1.00 90.62 113 LYS A CA 1
ATOM 927 C C . LYS A 1 113 ? 18.979 1.339 -10.295 1.00 90.62 113 LYS A C 1
ATOM 929 O O . LYS A 1 113 ? 18.574 0.840 -9.248 1.00 90.62 113 LYS A O 1
ATOM 934 N N . ASP A 1 114 ? 19.735 2.435 -10.320 1.00 90.00 114 ASP A N 1
ATOM 935 C CA . ASP A 1 114 ? 20.192 3.115 -9.105 1.00 90.00 114 ASP A CA 1
ATOM 936 C C . ASP A 1 114 ? 19.022 3.580 -8.230 1.00 90.00 114 ASP A C 1
ATOM 938 O O . ASP A 1 114 ? 19.084 3.482 -7.001 1.00 90.00 114 ASP A O 1
ATOM 942 N N . VAL A 1 115 ? 17.942 4.073 -8.846 1.00 86.44 115 VAL A N 1
ATOM 943 C CA . VAL A 1 115 ? 16.714 4.441 -8.130 1.00 86.44 115 VAL A CA 1
ATOM 944 C C . VAL A 1 115 ? 16.059 3.195 -7.527 1.00 86.44 115 VAL A C 1
ATOM 946 O O . VAL A 1 115 ? 15.780 3.189 -6.331 1.00 86.44 115 VAL A O 1
ATOM 949 N N . LEU A 1 116 ? 15.876 2.114 -8.289 1.00 87.38 116 LEU A N 1
ATOM 950 C CA . LEU A 1 116 ? 15.269 0.868 -7.794 1.00 87.38 116 LEU A CA 1
ATOM 951 C C . LEU A 1 116 ? 16.074 0.232 -6.641 1.00 87.38 116 LEU A C 1
ATOM 953 O O . LEU A 1 116 ? 15.511 -0.230 -5.643 1.00 87.38 116 LEU A O 1
ATOM 957 N N . ASP A 1 117 ? 17.403 0.263 -6.719 1.00 88.38 117 ASP A N 1
ATOM 958 C CA . ASP A 1 117 ? 18.285 -0.232 -5.659 1.00 88.38 117 ASP A CA 1
ATOM 959 C C . ASP A 1 117 ? 18.314 0.684 -4.436 1.00 88.38 117 ASP A C 1
ATOM 961 O O . ASP A 1 117 ? 18.506 0.228 -3.305 1.00 88.38 117 ASP A O 1
ATOM 965 N N . ARG A 1 118 ? 18.132 1.992 -4.626 1.00 84.31 118 ARG A N 1
ATOM 966 C CA . ARG A 1 118 ? 17.949 2.932 -3.519 1.00 84.31 118 ARG A CA 1
ATOM 967 C C . ARG A 1 118 ? 16.652 2.639 -2.776 1.00 84.31 118 ARG A C 1
ATOM 969 O O . ARG A 1 118 ? 16.653 2.606 -1.550 1.00 84.31 118 ARG A O 1
ATOM 976 N N . VAL A 1 119 ? 15.584 2.334 -3.503 1.00 80.44 119 VAL A N 1
ATOM 977 C CA . VAL A 1 119 ? 14.256 2.072 -2.940 1.00 80.44 119 VAL A CA 1
ATOM 978 C C . VAL A 1 119 ? 14.260 0.904 -1.965 1.00 80.44 119 VAL A C 1
ATOM 980 O O . VAL A 1 119 ? 13.788 1.028 -0.837 1.00 80.44 119 VAL A O 1
ATOM 983 N N . THR A 1 120 ? 14.854 -0.219 -2.363 1.00 80.44 120 THR A N 1
ATOM 984 C CA . THR A 1 120 ? 14.924 -1.420 -1.514 1.00 80.44 120 THR A CA 1
ATOM 985 C C . THR A 1 120 ? 15.780 -1.237 -0.260 1.00 80.44 120 THR A C 1
ATOM 987 O O . THR A 1 120 ? 15.577 -1.939 0.737 1.00 80.44 120 THR A O 1
ATOM 990 N N . ARG A 1 121 ? 16.730 -0.296 -0.287 1.00 84.94 121 ARG A N 1
ATOM 991 C CA . ARG A 1 121 ? 17.605 0.019 0.847 1.00 84.94 121 ARG A CA 1
ATOM 992 C C . ARG A 1 121 ? 16.995 1.065 1.772 1.00 84.94 121 ARG A C 1
ATOM 994 O O . ARG A 1 121 ? 16.907 0.814 2.971 1.00 84.94 121 ARG A O 1
ATOM 1001 N N . GLU A 1 122 ? 16.576 2.203 1.225 1.00 85.69 122 GLU A N 1
ATOM 1002 C CA . GLU A 1 122 ? 16.076 3.353 1.985 1.00 85.69 122 GLU A CA 1
ATOM 1003 C C . GLU A 1 122 ? 14.666 3.101 2.535 1.00 85.69 122 GLU A C 1
ATOM 1005 O O . GLU A 1 122 ? 14.427 3.341 3.714 1.00 85.69 122 GLU A O 1
ATOM 1010 N N . TYR A 1 123 ? 13.766 2.510 1.741 1.00 84.44 123 TYR A N 1
ATOM 1011 C CA . TYR A 1 123 ? 12.368 2.263 2.129 1.00 84.44 123 TYR A CA 1
ATOM 1012 C C . TYR A 1 123 ? 12.127 0.838 2.620 1.00 84.44 123 TYR A C 1
ATOM 1014 O O . TYR A 1 123 ? 11.021 0.302 2.541 1.00 84.44 123 TYR A O 1
ATOM 1022 N N . ARG A 1 124 ? 13.168 0.177 3.138 1.00 84.19 124 ARG A N 1
ATOM 1023 C CA . ARG A 1 124 ? 13.069 -1.202 3.640 1.00 84.19 124 ARG A CA 1
ATOM 1024 C C . ARG A 1 124 ? 12.019 -1.334 4.746 1.00 84.19 124 ARG A C 1
ATOM 1026 O O . ARG A 1 124 ? 11.396 -2.386 4.868 1.00 84.19 124 ARG A O 1
ATOM 1033 N N . SER A 1 125 ? 11.851 -0.305 5.578 1.00 82.88 125 SER A N 1
ATOM 1034 C CA . SER A 1 125 ? 10.866 -0.318 6.663 1.00 82.88 125 SER A CA 1
ATOM 1035 C C . SER A 1 125 ? 9.440 -0.185 6.128 1.00 82.88 125 SER A C 1
ATOM 1037 O O . SER A 1 125 ? 8.557 -0.925 6.549 1.00 82.88 125 SER A O 1
ATOM 1039 N N . GLU A 1 126 ? 9.219 0.720 5.184 1.00 86.19 126 GLU A N 1
ATOM 1040 C CA . GLU A 1 126 ? 7.933 0.956 4.532 1.00 86.19 126 GLU A CA 1
ATOM 1041 C C . GLU A 1 126 ? 7.513 -0.246 3.691 1.00 86.19 126 GLU A C 1
ATOM 1043 O O . GLU A 1 126 ? 6.373 -0.683 3.793 1.00 86.19 126 GLU A O 1
ATOM 1048 N N . LEU A 1 127 ? 8.449 -0.855 2.953 1.00 87.06 127 LEU A N 1
ATOM 1049 C CA . LEU A 1 127 ? 8.221 -2.107 2.230 1.00 87.06 127 LEU A CA 1
ATOM 1050 C C . LEU A 1 127 ? 7.762 -3.221 3.173 1.00 87.06 127 LEU A C 1
ATOM 1052 O O . LEU A 1 127 ? 6.829 -3.951 2.857 1.00 87.06 127 LEU A O 1
ATOM 1056 N N . LYS A 1 128 ? 8.374 -3.347 4.357 1.00 85.81 128 LYS A N 1
ATOM 1057 C CA . LYS A 1 128 ? 7.912 -4.310 5.368 1.00 85.81 128 LYS A CA 1
ATOM 1058 C C . LYS A 1 128 ? 6.504 -3.999 5.864 1.00 85.81 128 LYS A C 1
ATOM 1060 O O . LYS A 1 128 ? 5.739 -4.938 6.062 1.00 85.81 128 LYS A O 1
ATOM 1065 N N . GLY A 1 129 ? 6.189 -2.721 6.080 1.00 86.94 129 GLY A N 1
ATOM 1066 C CA . GLY A 1 129 ? 4.842 -2.272 6.435 1.00 86.94 129 GLY A CA 1
ATOM 1067 C C . GLY A 1 129 ? 3.826 -2.686 5.375 1.00 86.94 129 GLY A C 1
ATOM 1068 O O . GLY A 1 129 ? 2.888 -3.403 5.695 1.00 86.94 129 GLY A O 1
ATOM 1069 N N . TYR A 1 130 ? 4.104 -2.358 4.112 1.00 90.25 130 TYR A N 1
ATOM 1070 C CA . TYR A 1 130 ? 3.304 -2.747 2.951 1.00 90.25 130 TYR A CA 1
ATOM 1071 C C . TYR A 1 130 ? 3.090 -4.263 2.855 1.00 90.25 130 TYR A C 1
ATOM 1073 O O . TYR A 1 130 ? 1.956 -4.717 2.762 1.00 90.25 130 TYR A O 1
ATOM 1081 N N . TYR A 1 131 ? 4.150 -5.073 2.950 1.00 89.94 131 TYR A N 1
ATOM 1082 C CA . TYR A 1 131 ? 3.999 -6.533 2.939 1.00 89.94 131 TYR A CA 1
ATOM 1083 C C . TYR A 1 131 ? 3.202 -7.057 4.138 1.00 89.94 131 TYR A C 1
ATOM 1085 O O . TYR A 1 131 ? 2.503 -8.056 4.015 1.00 89.94 131 TYR A O 1
ATOM 1093 N N . GLY A 1 132 ? 3.306 -6.398 5.294 1.00 90.81 132 GLY A N 1
ATOM 1094 C CA . GLY A 1 132 ? 2.473 -6.713 6.450 1.00 90.81 132 GLY A CA 1
ATOM 1095 C C . GLY A 1 132 ? 0.996 -6.457 6.167 1.00 90.81 132 GLY A C 1
ATOM 1096 O O . GLY A 1 132 ? 0.174 -7.334 6.408 1.00 90.81 132 GLY A O 1
ATOM 1097 N N . GLU A 1 133 ? 0.684 -5.285 5.614 1.00 92.12 133 GLU A N 1
ATOM 1098 C CA . GLU A 1 133 ? -0.671 -4.892 5.219 1.00 92.12 133 GLU A CA 1
ATOM 1099 C C . GLU A 1 133 ? -1.252 -5.858 4.181 1.00 92.12 133 GLU A C 1
ATOM 1101 O O . GLU A 1 133 ? -2.367 -6.333 4.357 1.00 92.12 133 GLU A O 1
ATOM 1106 N N . LEU A 1 134 ? -0.472 -6.260 3.171 1.00 92.44 134 LEU A N 1
ATOM 1107 C CA . LEU A 1 134 ? -0.911 -7.246 2.178 1.00 92.44 134 LEU A CA 1
ATOM 1108 C C . LEU A 1 134 ? -1.275 -8.607 2.786 1.00 92.44 134 LEU A C 1
ATOM 1110 O O . LEU A 1 134 ? -2.267 -9.204 2.380 1.00 92.44 134 LEU A O 1
ATOM 1114 N N . LEU A 1 135 ? -0.489 -9.108 3.745 1.00 93.50 135 LEU A N 1
ATOM 1115 C CA . LEU A 1 135 ? -0.782 -10.385 4.413 1.00 93.50 135 LEU A CA 1
ATOM 1116 C C . LEU A 1 135 ? -2.076 -10.314 5.231 1.00 93.50 135 LEU A C 1
ATOM 1118 O O . LEU A 1 135 ? -2.860 -11.265 5.252 1.00 93.50 135 LEU A O 1
ATOM 1122 N N . VAL A 1 136 ? -2.304 -9.181 5.899 1.00 95.12 136 VAL A N 1
ATOM 1123 C CA . VAL A 1 136 ? -3.557 -8.934 6.613 1.00 95.12 136 VAL A CA 1
ATOM 1124 C C . VAL A 1 136 ? -4.713 -8.838 5.622 1.00 95.12 136 VAL A C 1
ATOM 1126 O O . VAL A 1 136 ? -5.706 -9.530 5.813 1.00 95.12 136 VAL A O 1
ATOM 1129 N N . MET A 1 137 ? -4.576 -8.077 4.534 1.00 94.56 137 MET A N 1
ATOM 1130 C CA . MET A 1 137 ? -5.608 -7.954 3.499 1.00 94.56 137 MET A CA 1
ATOM 1131 C C . MET A 1 137 ? -6.006 -9.306 2.898 1.00 94.56 137 MET A C 1
ATOM 1133 O O . MET A 1 137 ? -7.196 -9.592 2.841 1.00 94.56 137 MET A O 1
ATOM 1137 N N . ASP A 1 138 ? -5.045 -10.161 2.532 1.00 94.94 138 ASP A N 1
ATOM 1138 C CA . ASP A 1 138 ? -5.314 -11.522 2.024 1.00 94.94 138 ASP A CA 1
ATOM 1139 C C . ASP A 1 138 ? -6.083 -12.377 3.046 1.00 94.94 138 ASP A C 1
ATOM 1141 O O . ASP A 1 138 ? -6.936 -13.189 2.691 1.00 94.94 138 ASP A O 1
ATOM 1145 N N . THR A 1 139 ? -5.837 -12.165 4.339 1.00 96.12 139 THR A N 1
ATOM 1146 C CA . THR A 1 139 ? -6.591 -12.849 5.400 1.00 96.12 139 THR A CA 1
ATOM 1147 C C . THR A 1 139 ? -8.001 -12.293 5.554 1.00 96.12 139 THR A C 1
ATOM 1149 O O . THR A 1 139 ? -8.946 -13.062 5.717 1.00 96.12 139 THR A O 1
ATOM 1152 N N . LEU A 1 140 ? -8.159 -10.971 5.482 1.00 96.62 140 LEU A N 1
ATOM 1153 C CA . LEU A 1 140 ? -9.455 -10.304 5.588 1.00 96.62 140 LEU A CA 1
ATOM 1154 C C . LEU A 1 140 ? -10.356 -10.598 4.381 1.00 96.62 140 LEU A C 1
ATOM 1156 O O . LEU A 1 140 ? -11.558 -10.763 4.552 1.00 96.62 140 LEU A O 1
ATOM 1160 N N . GLU A 1 141 ? -9.789 -10.723 3.182 1.00 95.38 141 GLU A N 1
ATOM 1161 C CA . GLU A 1 141 ? -10.515 -11.090 1.961 1.00 95.38 141 GLU A CA 1
ATOM 1162 C C . GLU A 1 141 ? -11.165 -12.478 2.090 1.00 95.38 141 GLU A C 1
ATOM 1164 O O . GLU A 1 141 ? -12.305 -12.682 1.678 1.00 95.38 141 GLU A O 1
ATOM 1169 N N . ARG A 1 142 ? -10.489 -13.426 2.750 1.00 95.38 142 ARG A N 1
ATOM 1170 C CA . ARG A 1 142 ? -10.981 -14.801 2.957 1.00 95.38 142 ARG A CA 1
ATOM 1171 C C . ARG A 1 142 ? -12.100 -14.932 3.987 1.00 95.38 142 ARG A C 1
ATOM 1173 O O . ARG A 1 142 ? -12.627 -16.034 4.136 1.00 95.38 142 ARG A O 1
ATOM 1180 N N . LEU A 1 143 ? -12.462 -13.857 4.685 1.00 96.25 143 LEU A N 1
ATOM 1181 C CA . LEU A 1 143 ? -13.625 -13.863 5.569 1.00 96.25 143 LEU A CA 1
ATOM 1182 C C . LEU A 1 143 ? -14.918 -14.143 4.770 1.00 96.25 143 LEU A C 1
ATOM 1184 O O . LEU A 1 143 ? -14.951 -14.099 3.531 1.00 96.25 143 LEU A O 1
ATOM 1188 N N . GLY A 1 144 ? -15.989 -14.484 5.487 1.00 95.25 144 GLY A N 1
ATOM 1189 C CA . GLY A 1 144 ? -17.304 -14.726 4.896 1.00 95.25 144 GLY A CA 1
ATOM 1190 C C . GLY A 1 144 ? -17.895 -13.482 4.212 1.00 95.25 144 GLY A C 1
ATOM 1191 O O . GLY A 1 144 ? -17.377 -12.372 4.337 1.00 95.25 144 GLY A O 1
ATOM 1192 N N . ASP A 1 145 ? -18.933 -13.676 3.400 1.00 95.56 145 ASP A N 1
ATOM 1193 C CA . ASP A 1 145 ? -19.599 -12.605 2.639 1.00 95.56 145 ASP A CA 1
ATOM 1194 C C . ASP A 1 145 ? -20.398 -11.620 3.511 1.00 95.56 145 ASP A C 1
ATOM 1196 O O . ASP A 1 145 ? -20.728 -10.525 3.060 1.00 95.56 145 ASP A O 1
ATOM 1200 N N . GLU A 1 146 ? -20.628 -11.954 4.780 1.00 95.31 146 GLU A N 1
ATOM 1201 C CA . GLU A 1 146 ? -21.198 -11.074 5.799 1.00 95.31 146 GLU A CA 1
ATOM 1202 C C . GLU A 1 146 ? -20.232 -9.980 6.294 1.00 95.31 146 GLU A C 1
ATOM 1204 O O . GLU A 1 146 ? -20.635 -9.086 7.047 1.00 95.31 146 GLU A O 1
ATOM 1209 N N . TYR A 1 147 ? -18.954 -10.053 5.905 1.00 97.56 147 TYR A N 1
ATOM 1210 C CA . TYR A 1 147 ? -17.924 -9.097 6.295 1.00 97.56 147 TYR A CA 1
ATOM 1211 C C . TYR A 1 147 ? -17.630 -8.086 5.186 1.00 97.56 147 TYR A C 1
ATOM 1213 O O . TYR A 1 147 ? -17.443 -8.421 4.014 1.00 97.56 147 TYR A O 1
ATOM 1221 N N . TYR A 1 148 ? -17.487 -6.831 5.599 1.00 97.94 148 TYR A N 1
ATOM 1222 C CA . TYR A 1 148 ? -17.054 -5.721 4.760 1.00 97.94 148 TYR A CA 1
ATOM 1223 C C . TYR A 1 148 ? -15.737 -5.180 5.296 1.00 97.94 148 TYR A C 1
ATOM 1225 O O . TYR A 1 148 ? -15.605 -4.935 6.496 1.00 97.94 148 TYR A O 1
ATOM 1233 N N . VAL A 1 149 ? -14.763 -4.987 4.415 1.00 97.69 149 VAL A N 1
ATOM 1234 C CA . VAL A 1 149 ? -13.407 -4.578 4.778 1.00 97.69 149 VAL A CA 1
ATOM 1235 C C . VAL A 1 149 ? -13.090 -3.281 4.056 1.00 97.69 149 VAL A C 1
ATOM 1237 O O . VAL A 1 149 ? -12.942 -3.272 2.838 1.00 97.69 149 VAL A O 1
ATOM 1240 N N . LEU A 1 150 ? -12.977 -2.181 4.793 1.00 97.50 150 LEU A N 1
ATOM 1241 C CA . LEU A 1 150 ? -12.582 -0.887 4.250 1.00 97.50 150 LEU A CA 1
ATOM 1242 C C . LEU A 1 150 ? -11.112 -0.629 4.562 1.00 97.50 150 LEU A C 1
ATOM 1244 O O . LEU A 1 150 ? -10.743 -0.543 5.730 1.00 97.50 150 LEU A O 1
ATOM 1248 N N . SER A 1 151 ? -10.287 -0.473 3.532 1.00 96.00 151 SER A N 1
ATOM 1249 C CA . SER A 1 151 ? -8.854 -0.200 3.687 1.00 96.00 151 SER A CA 1
ATOM 1250 C C . SER A 1 151 ? -8.527 1.275 3.464 1.00 96.00 151 SER A C 1
ATOM 1252 O O . SER A 1 151 ? -9.161 1.951 2.642 1.00 96.00 151 SER A O 1
ATOM 1254 N N . ASP A 1 152 ? -7.503 1.755 4.172 1.00 95.31 152 ASP A N 1
ATOM 1255 C CA . ASP A 1 152 ? -7.017 3.138 4.125 1.00 95.31 152 ASP A CA 1
ATOM 1256 C C . ASP A 1 152 ? -8.095 4.179 4.490 1.00 95.31 152 ASP A C 1
ATOM 1258 O O . ASP A 1 152 ? -8.406 5.092 3.718 1.00 95.31 152 ASP A O 1
ATOM 1262 N N . VAL A 1 153 ? -8.695 4.040 5.676 1.00 96.50 153 VAL A N 1
ATOM 1263 C CA . VAL A 1 153 ? -9.714 4.984 6.158 1.00 96.50 153 VAL A CA 1
ATOM 1264 C C . VAL A 1 153 ? -9.039 6.145 6.885 1.00 96.50 153 VAL A C 1
ATOM 1266 O O . VAL A 1 153 ? -8.292 5.959 7.845 1.00 96.50 153 VAL A O 1
ATOM 1269 N N . ARG A 1 154 ? -9.317 7.374 6.453 1.00 96.75 154 ARG A N 1
ATOM 1270 C CA . ARG A 1 154 ? -8.834 8.613 7.069 1.00 96.75 154 ARG A CA 1
ATOM 1271 C C . ARG A 1 154 ? -9.981 9.285 7.789 1.00 96.75 154 ARG A C 1
ATOM 1273 O O . ARG A 1 154 ? -11.028 9.536 7.208 1.00 96.75 154 ARG A O 1
ATOM 1280 N N . ILE A 1 155 ? -9.760 9.610 9.053 1.00 96.62 155 ILE A N 1
ATOM 1281 C CA . ILE A 1 155 ? -10.772 10.230 9.898 1.00 96.62 155 ILE A CA 1
ATOM 1282 C C . ILE A 1 155 ? -10.195 11.531 10.424 1.00 96.62 155 ILE A C 1
ATOM 1284 O O . ILE A 1 155 ? -9.184 11.536 11.126 1.00 96.62 155 ILE A O 1
ATOM 1288 N N . THR A 1 156 ? -10.828 12.643 10.067 1.00 96.56 156 THR A N 1
ATOM 1289 C CA . THR A 1 156 ? -10.415 13.985 10.469 1.00 96.56 156 THR A CA 1
ATOM 1290 C C . THR A 1 156 ? -11.569 14.699 11.144 1.00 96.56 156 THR A C 1
ATOM 1292 O O . THR A 1 156 ? -12.623 14.928 10.559 1.00 96.56 156 THR A O 1
ATOM 1295 N N . ARG A 1 157 ? -11.339 15.116 12.380 1.00 93.31 157 ARG A N 1
ATOM 1296 C CA . ARG A 1 157 ? -12.249 15.988 13.107 1.00 93.31 157 ARG A CA 1
ATOM 1297 C C . ARG A 1 157 ? -11.936 17.445 12.774 1.00 93.31 157 ARG A C 1
ATOM 1299 O O . ARG A 1 157 ? -10.762 17.811 12.645 1.00 93.31 157 ARG A O 1
ATOM 1306 N N . GLU A 1 158 ? -12.960 18.286 12.660 1.00 91.44 158 GLU A N 1
ATOM 1307 C CA . GLU A 1 158 ? -12.778 19.712 12.357 1.00 91.44 158 GLU A CA 1
ATOM 1308 C C . GLU A 1 158 ? -11.880 20.391 13.409 1.00 91.44 158 GLU A C 1
ATOM 1310 O O . GLU A 1 158 ? -10.888 21.055 13.075 1.00 91.44 158 GLU A O 1
ATOM 1315 N N . PHE A 1 159 ? -12.141 20.095 14.687 1.00 87.44 159 PHE A N 1
ATOM 1316 C CA . PHE A 1 159 ? -11.383 20.594 15.833 1.00 87.44 159 PHE A CA 1
ATOM 1317 C C . PHE A 1 159 ? -10.660 19.462 16.568 1.00 87.44 159 PHE A C 1
ATOM 1319 O O . PHE A 1 159 ? -11.233 18.416 16.881 1.00 87.44 159 PHE A O 1
ATOM 1326 N N . GLY A 1 160 ? -9.385 19.685 16.891 1.00 86.00 160 GLY A N 1
ATOM 1327 C CA . GLY A 1 160 ? -8.623 18.760 17.728 1.00 86.00 160 GLY A CA 1
ATOM 1328 C C . GLY A 1 160 ? -9.139 18.736 19.170 1.00 86.00 160 GLY A C 1
ATOM 1329 O O . GLY A 1 160 ? -9.695 19.719 19.655 1.00 86.00 160 GLY A O 1
ATOM 1330 N N . HIS A 1 161 ? -8.944 17.618 19.862 1.00 84.19 161 HIS A N 1
ATOM 1331 C CA . HIS A 1 161 ? -9.151 17.508 21.309 1.00 84.19 161 HIS A CA 1
ATOM 1332 C C . HIS A 1 161 ? -7.971 16.786 21.959 1.00 84.19 161 HIS A C 1
ATOM 1334 O O . HIS A 1 161 ? -7.139 16.197 21.270 1.00 84.19 161 HIS A O 1
ATOM 1340 N N . LYS A 1 162 ? -7.880 16.836 23.290 1.00 86.12 162 LYS A N 1
ATOM 1341 C CA . LYS A 1 162 ? -6.882 16.056 24.024 1.00 86.12 162 LYS A CA 1
ATOM 1342 C C . LYS A 1 162 ? -7.367 14.617 24.198 1.00 86.12 162 LYS A C 1
ATOM 1344 O O . LYS A 1 162 ? -8.436 14.408 24.755 1.00 86.12 162 LYS A O 1
ATOM 1349 N N . PHE A 1 163 ? -6.552 13.665 23.767 1.00 84.12 163 PHE A N 1
ATOM 1350 C CA . PHE A 1 163 ? -6.711 12.227 23.967 1.00 84.12 163 PHE A CA 1
ATOM 1351 C C . PHE A 1 163 ? -5.395 11.689 24.536 1.00 84.12 163 PHE A C 1
ATOM 1353 O O . PHE A 1 163 ? -4.336 11.964 23.966 1.00 84.12 163 PHE A O 1
ATOM 1360 N N . ASP A 1 164 ? -5.436 11.008 25.684 1.00 81.31 164 ASP A N 1
ATOM 1361 C CA . ASP A 1 164 ? -4.244 10.562 26.430 1.00 81.31 164 ASP A CA 1
ATOM 1362 C C . ASP A 1 164 ? -3.182 11.673 26.592 1.00 81.31 164 ASP A C 1
ATOM 1364 O O . ASP A 1 164 ? -1.987 11.497 26.358 1.00 81.31 164 ASP A O 1
ATOM 1368 N N . GLY A 1 165 ? -3.638 12.887 26.923 1.00 82.94 165 GLY A N 1
ATOM 1369 C CA . GLY A 1 165 ? -2.780 14.061 27.127 1.00 82.94 165 GLY A CA 1
ATOM 1370 C C . GLY A 1 165 ? -2.208 14.697 25.850 1.00 82.94 165 GLY A C 1
ATOM 1371 O O . GLY A 1 165 ? -1.646 15.791 25.923 1.00 82.94 165 GLY A O 1
ATOM 1372 N N . LYS A 1 166 ? -2.393 14.085 24.674 1.00 85.56 166 LYS A 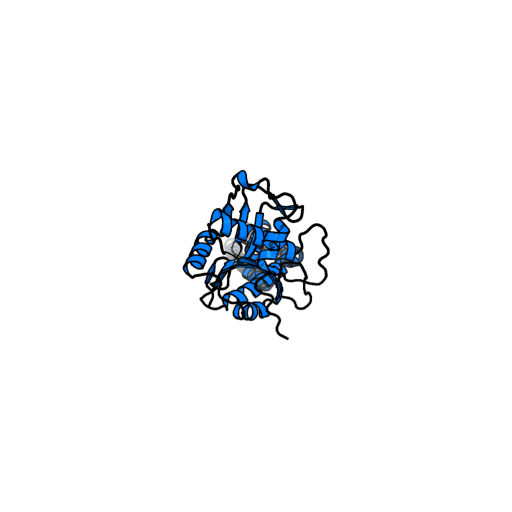N 1
ATOM 1373 C CA . LYS A 1 166 ? -1.899 14.583 23.381 1.00 85.56 166 LYS A CA 1
ATOM 1374 C C . LYS A 1 166 ? -3.039 15.114 22.515 1.00 85.56 166 LYS A C 1
ATOM 1376 O O . LYS A 1 166 ? -4.175 14.668 22.608 1.00 85.56 166 LYS A O 1
ATOM 1381 N N . MET A 1 167 ? -2.738 16.062 21.630 1.00 89.38 167 MET A N 1
ATOM 1382 C CA . MET A 1 167 ? -3.724 16.540 20.659 1.00 89.38 167 MET A CA 1
ATOM 1383 C C . MET A 1 167 ? -4.043 15.438 19.632 1.00 89.38 167 MET A C 1
ATOM 1385 O O . MET A 1 167 ? -3.141 14.857 19.016 1.00 89.38 167 MET A O 1
ATOM 1389 N N . LEU A 1 168 ? -5.331 15.176 19.427 1.00 90.69 168 LEU A N 1
ATOM 1390 C CA . LEU A 1 168 ? -5.884 14.258 18.440 1.00 90.69 168 LEU A CA 1
ATOM 1391 C C . LEU A 1 168 ? -6.877 15.018 17.557 1.00 90.69 168 LEU A C 1
ATOM 1393 O O . LEU A 1 168 ? -7.949 15.435 17.997 1.00 90.69 168 LEU A O 1
ATOM 1397 N N . LYS A 1 169 ? -6.484 15.218 16.298 1.00 93.25 169 LYS A N 1
ATOM 1398 C CA . LYS A 1 169 ? -7.318 15.842 15.262 1.00 93.25 169 LYS A CA 1
ATOM 1399 C C . LYS A 1 169 ? -7.680 14.857 14.158 1.00 93.25 169 LYS A C 1
ATOM 1401 O O . LYS A 1 169 ? -8.803 14.873 13.668 1.00 93.25 169 LYS A O 1
ATOM 1406 N N . SER A 1 170 ? -6.735 14.010 13.775 1.00 94.81 170 SER A N 1
ATOM 1407 C CA . SER A 1 170 ? -6.936 13.005 12.745 1.00 94.81 170 SER A CA 1
ATOM 1408 C C . SER A 1 170 ? -6.246 11.698 13.101 1.00 94.81 170 SER A C 1
ATOM 1410 O O . SER A 1 170 ? -5.297 11.669 13.893 1.00 94.81 170 SER A O 1
ATOM 1412 N N . ALA A 1 171 ? -6.740 10.627 12.494 1.00 94.75 171 ALA A N 1
ATOM 1413 C CA . ALA A 1 171 ? -6.125 9.315 12.494 1.00 94.75 171 ALA A CA 1
ATOM 1414 C C . ALA A 1 171 ? -6.329 8.651 11.129 1.00 94.75 171 ALA A C 1
ATOM 1416 O O . ALA A 1 171 ? -7.258 8.982 10.387 1.00 94.75 171 ALA A O 1
ATOM 1417 N N . ARG A 1 172 ? -5.440 7.715 10.814 1.00 94.25 172 ARG A N 1
ATOM 1418 C CA . ARG A 1 172 ? -5.568 6.797 9.688 1.00 94.25 172 ARG A CA 1
ATOM 1419 C C . ARG A 1 172 ? -5.747 5.403 10.270 1.00 94.25 172 ARG A C 1
ATOM 1421 O O . ARG A 1 172 ? -5.062 5.076 11.234 1.00 94.25 172 ARG A O 1
ATOM 1428 N N . VAL A 1 173 ? -6.675 4.643 9.715 1.00 94.38 173 VAL A N 1
ATOM 1429 C CA . VAL A 1 173 ? -6.910 3.240 10.040 1.00 94.38 173 VAL A CA 1
ATOM 1430 C C . VAL A 1 173 ? -6.457 2.419 8.843 1.00 94.38 173 VAL A C 1
ATOM 1432 O O . VAL A 1 173 ? -6.888 2.709 7.722 1.00 94.38 173 VAL A O 1
ATOM 1435 N N . ASP A 1 174 ? -5.629 1.401 9.073 1.00 95.25 174 ASP A N 1
ATOM 1436 C CA . ASP A 1 174 ? -5.202 0.504 7.997 1.00 95.25 174 ASP A CA 1
ATOM 1437 C C . ASP A 1 174 ? -6.414 -0.253 7.439 1.00 95.25 174 ASP A C 1
ATOM 1439 O O . ASP A 1 174 ? -6.687 -0.169 6.240 1.00 95.25 174 ASP A O 1
ATOM 1443 N N . HIS A 1 175 ? -7.201 -0.899 8.315 1.00 97.25 175 HIS A N 1
ATOM 1444 C CA . HIS A 1 175 ? -8.443 -1.576 7.928 1.00 97.25 175 HIS A CA 1
ATOM 1445 C C . HIS A 1 175 ? -9.581 -1.365 8.933 1.00 97.25 175 HIS A C 1
ATOM 1447 O O . HIS A 1 175 ? -9.394 -1.453 10.145 1.00 97.25 175 HIS A O 1
ATOM 1453 N N . VAL A 1 176 ? -10.795 -1.158 8.431 1.00 98.00 176 VAL A N 1
ATOM 1454 C CA . VAL A 1 176 ? -12.035 -1.221 9.206 1.00 98.00 176 VAL A CA 1
ATOM 1455 C C . VAL A 1 176 ? -12.826 -2.435 8.741 1.00 98.00 176 VAL A C 1
ATOM 1457 O O . VAL A 1 176 ? -13.213 -2.507 7.579 1.00 98.00 176 VAL A O 1
ATOM 1460 N N . VAL A 1 177 ? -13.080 -3.380 9.643 1.00 98.12 177 VAL A N 1
ATOM 1461 C CA . VAL A 1 177 ? -13.945 -4.534 9.363 1.00 98.12 177 VAL A CA 1
ATOM 1462 C C . VAL A 1 177 ? -15.313 -4.285 9.976 1.00 98.12 177 VAL A C 1
ATOM 1464 O O . VAL A 1 177 ? -15.412 -3.939 11.153 1.00 98.12 177 VAL A O 1
ATOM 1467 N N . VAL A 1 178 ? -16.366 -4.465 9.186 1.00 97.81 178 VAL A N 1
ATOM 1468 C CA . VAL A 1 178 ? -17.760 -4.255 9.584 1.00 97.81 178 VAL A CA 1
ATOM 1469 C C . VAL A 1 178 ? -18.545 -5.535 9.327 1.00 97.81 178 VAL A C 1
ATOM 1471 O O . VAL A 1 178 ? -18.431 -6.140 8.265 1.00 97.81 178 VAL A O 1
ATOM 1474 N N . SER A 1 179 ? -19.331 -5.953 10.314 1.00 96.62 179 SER A N 1
ATOM 1475 C CA . SER A 1 179 ? -20.297 -7.054 10.209 1.00 96.62 179 SER A CA 1
ATOM 1476 C C . SER A 1 179 ? -21.355 -6.910 11.302 1.00 96.62 179 SER A C 1
ATOM 1478 O O . SER A 1 179 ? -21.223 -6.064 12.192 1.00 96.62 179 SER A O 1
ATOM 1480 N N . ARG A 1 180 ? -22.342 -7.812 11.327 1.00 95.69 180 ARG A N 1
ATOM 1481 C CA . ARG A 1 180 ? -23.292 -7.941 12.449 1.00 95.69 180 ARG A CA 1
ATOM 1482 C C . ARG A 1 180 ? -22.597 -8.144 13.799 1.00 95.69 180 ARG A C 1
ATOM 1484 O O . ARG A 1 180 ? -23.136 -7.790 14.842 1.00 95.69 180 ARG A O 1
ATOM 1491 N N . LYS A 1 181 ? -21.367 -8.665 13.808 1.00 95.19 181 LYS A N 1
ATOM 1492 C CA . LYS A 1 181 ? -20.558 -8.869 15.021 1.00 95.19 181 LYS A CA 1
ATOM 1493 C C . LYS A 1 181 ? -19.857 -7.601 15.518 1.00 95.19 181 LYS A C 1
ATOM 1495 O O . LYS A 1 181 ? -19.141 -7.662 16.514 1.00 95.19 181 LYS A O 1
ATOM 1500 N N . GLY A 1 182 ? -20.021 -6.466 14.839 1.00 95.50 182 GLY A N 1
ATOM 1501 C CA . GLY A 1 182 ? -19.497 -5.164 15.253 1.00 95.50 182 GLY A CA 1
ATOM 1502 C C . GLY A 1 182 ? -18.514 -4.537 14.265 1.00 95.50 182 GLY A C 1
ATOM 1503 O O . GLY A 1 182 ? -18.319 -5.027 13.150 1.00 95.50 182 GLY A O 1
ATOM 1504 N N . VAL A 1 183 ? -17.893 -3.439 14.707 1.00 97.81 183 VAL A N 1
ATOM 1505 C CA . VAL A 1 183 ? -16.917 -2.657 13.935 1.00 97.81 183 VAL A CA 1
ATOM 1506 C C . VAL A 1 183 ? -15.530 -2.805 14.549 1.00 97.81 183 VAL A C 1
ATOM 1508 O O . VAL A 1 183 ? -15.332 -2.553 15.738 1.00 97.81 183 VAL A O 1
ATOM 1511 N N . TYR A 1 184 ? -14.553 -3.191 13.738 1.00 97.88 184 TYR A N 1
ATOM 1512 C CA . TYR A 1 184 ? -13.188 -3.471 14.167 1.00 97.88 184 TYR A CA 1
ATOM 1513 C C . TYR A 1 184 ? -12.230 -2.515 13.466 1.00 97.88 184 TYR A C 1
ATOM 1515 O O . TYR A 1 184 ? -12.120 -2.523 12.245 1.00 97.88 184 TYR A O 1
ATOM 1523 N N . CYS A 1 185 ? -11.537 -1.697 14.249 1.00 97.50 185 CYS A N 1
ATOM 1524 C CA . CYS A 1 185 ? -10.496 -0.790 13.797 1.00 97.50 185 CYS A CA 1
ATOM 1525 C C . CYS A 1 185 ? -9.150 -1.503 13.923 1.00 97.50 185 CYS A C 1
ATOM 1527 O O . CYS A 1 185 ? -8.683 -1.761 15.036 1.00 97.50 185 CYS A O 1
ATOM 1529 N N . ILE A 1 186 ? -8.556 -1.842 12.785 1.00 97.25 186 ILE A N 1
ATOM 1530 C CA . ILE A 1 186 ? -7.364 -2.674 12.693 1.00 97.25 186 ILE A CA 1
ATOM 1531 C C . ILE A 1 186 ? -6.169 -1.817 12.294 1.00 97.25 186 ILE A C 1
ATOM 1533 O O . ILE A 1 186 ? -6.172 -1.154 11.259 1.00 97.25 186 ILE A O 1
ATOM 1537 N N . GLU A 1 187 ? -5.133 -1.901 13.116 1.00 95.12 187 GLU A N 1
ATOM 1538 C CA . GLU A 1 187 ? -3.786 -1.433 12.823 1.00 95.12 187 GLU A CA 1
ATOM 1539 C C . GLU A 1 187 ? -2.906 -2.639 12.468 1.00 95.12 187 GLU A C 1
ATOM 1541 O O . GLU A 1 187 ? -2.841 -3.616 13.224 1.00 95.12 187 GLU A O 1
ATOM 1546 N N . THR A 1 188 ? -2.188 -2.575 11.350 1.00 93.00 188 THR A N 1
ATOM 1547 C CA . THR A 1 188 ? -1.315 -3.654 10.891 1.00 93.00 188 THR A CA 1
ATOM 1548 C C . THR A 1 188 ? 0.138 -3.368 11.248 1.00 93.00 188 THR A C 1
ATOM 1550 O O . THR A 1 188 ? 0.693 -2.299 10.978 1.00 93.00 188 THR A O 1
ATOM 1553 N N . LYS A 1 189 ? 0.824 -4.359 11.831 1.00 88.31 189 LYS A N 1
ATOM 1554 C CA . LYS A 1 189 ? 2.255 -4.248 12.137 1.00 88.31 189 LYS A CA 1
ATOM 1555 C C . LYS A 1 189 ? 3.070 -5.465 11.731 1.00 88.31 189 LYS A C 1
ATOM 1557 O O . LYS A 1 189 ? 2.891 -6.580 12.213 1.00 88.31 189 LYS A O 1
ATOM 1562 N N . ASN A 1 190 ? 4.102 -5.197 10.935 1.00 81.69 190 ASN A N 1
ATOM 1563 C CA . ASN A 1 190 ? 5.179 -6.138 10.651 1.00 81.69 190 ASN A CA 1
ATOM 1564 C C . ASN A 1 190 ? 6.372 -5.877 11.590 1.00 81.69 190 ASN A C 1
ATOM 1566 O O . ASN A 1 190 ? 7.328 -5.176 11.246 1.00 81.69 190 ASN A O 1
ATOM 1570 N N . TRP A 1 191 ? 6.270 -6.361 12.829 1.00 69.69 191 TRP A N 1
ATOM 1571 C CA . TRP A 1 191 ? 7.209 -6.042 13.907 1.00 69.69 191 TRP A CA 1
ATOM 1572 C C . TRP A 1 191 ? 8.478 -6.901 13.939 1.00 69.69 191 TRP A C 1
ATOM 1574 O O . TRP A 1 191 ? 8.477 -8.100 13.670 1.00 69.69 191 TRP A O 1
ATOM 1584 N N . ASN A 1 192 ? 9.570 -6.284 14.394 1.00 58.47 192 ASN A N 1
ATOM 1585 C CA . ASN A 1 192 ? 10.684 -6.958 15.056 1.00 58.47 192 ASN A CA 1
ATOM 1586 C C . ASN A 1 192 ? 10.986 -6.225 16.382 1.00 58.47 192 ASN A C 1
ATOM 1588 O O . ASN A 1 192 ? 10.620 -5.063 16.535 1.00 58.47 192 ASN A O 1
ATOM 1592 N N . LEU A 1 193 ? 11.630 -6.887 17.351 1.00 52.50 193 LEU A N 1
ATOM 1593 C CA . LEU A 1 193 ? 11.799 -6.425 18.748 1.00 52.50 193 LEU A CA 1
ATOM 1594 C C . LEU A 1 193 ? 12.472 -5.045 18.967 1.00 52.50 193 LEU A C 1
ATOM 1596 O O . LEU A 1 193 ? 12.677 -4.643 20.109 1.00 52.50 193 LEU A O 1
ATOM 1600 N N . ARG A 1 194 ? 12.865 -4.311 17.921 1.00 54.09 194 ARG A N 1
ATOM 1601 C CA . ARG A 1 194 ? 13.676 -3.086 18.029 1.00 54.09 194 ARG A CA 1
ATOM 1602 C C . ARG A 1 194 ? 12.886 -1.778 17.933 1.00 54.09 194 ARG A C 1
ATOM 1604 O O . ARG A 1 194 ? 13.480 -0.750 17.616 1.00 54.09 194 ARG A O 1
ATOM 1611 N N . TRP A 1 195 ? 11.585 -1.768 18.225 1.00 50.91 195 TRP A N 1
ATOM 1612 C CA . TRP A 1 195 ? 10.863 -0.497 18.320 1.00 50.91 195 TRP A CA 1
ATOM 1613 C C . TRP A 1 195 ? 11.243 0.239 19.612 1.00 50.91 195 TRP A C 1
ATOM 1615 O O . TRP A 1 195 ? 10.723 -0.037 20.688 1.00 50.91 195 TRP A O 1
ATOM 1625 N N . LYS A 1 196 ? 12.193 1.166 19.492 1.00 49.72 196 LYS A N 1
ATOM 1626 C CA . LYS A 1 196 ? 12.522 2.177 20.498 1.00 49.72 196 LYS A CA 1
ATOM 1627 C C . LYS A 1 196 ? 12.540 3.528 19.797 1.00 49.72 196 LYS A C 1
ATOM 1629 O O . LYS A 1 196 ? 13.559 3.949 19.264 1.00 49.72 196 LYS A O 1
ATOM 1634 N N . SER A 1 197 ? 11.384 4.165 19.733 1.00 51.22 197 SER A N 1
ATOM 1635 C CA . SER A 1 197 ? 11.261 5.571 19.368 1.00 51.22 197 SER A CA 1
ATOM 1636 C C . SER A 1 197 ? 10.268 6.161 20.356 1.00 51.22 197 SER A C 1
ATOM 1638 O O . SER A 1 197 ? 9.093 5.816 20.309 1.00 51.22 197 SER A O 1
ATOM 1640 N N . GLU A 1 198 ? 10.767 6.977 21.283 1.00 56.47 198 GLU A N 1
ATOM 1641 C CA . GLU A 1 198 ? 9.961 7.638 22.322 1.00 56.47 198 GLU A CA 1
ATOM 1642 C C . GLU A 1 198 ? 8.988 8.673 21.720 1.00 56.47 198 GLU A C 1
ATOM 1644 O O . GLU A 1 198 ? 7.953 8.966 22.310 1.00 56.47 198 GLU A O 1
ATOM 1649 N N . ASP A 1 199 ? 9.261 9.150 20.498 1.00 63.94 199 ASP A N 1
ATOM 1650 C CA . ASP A 1 199 ? 8.493 10.215 19.837 1.00 63.94 199 ASP A CA 1
ATOM 1651 C C . ASP A 1 199 ? 7.296 9.735 18.999 1.00 63.94 199 ASP A C 1
ATOM 1653 O O . ASP A 1 199 ? 6.472 10.550 18.574 1.00 63.94 199 ASP A O 1
ATOM 1657 N N . ARG A 1 200 ? 7.180 8.432 18.707 1.00 72.06 200 ARG A N 1
ATOM 1658 C CA . ARG A 1 200 ? 6.082 7.899 17.881 1.00 72.06 200 ARG A CA 1
ATOM 1659 C C . ARG A 1 200 ? 5.070 7.144 18.741 1.00 72.06 200 ARG A C 1
ATOM 1661 O O . ARG A 1 200 ? 5.489 6.313 19.545 1.00 72.06 200 ARG A O 1
ATOM 1668 N N . PRO A 1 201 ? 3.755 7.357 18.529 1.00 78.88 201 PRO A N 1
ATOM 1669 C CA . PRO A 1 201 ? 2.721 6.575 19.197 1.00 78.88 201 PRO A CA 1
ATOM 1670 C C . PRO A 1 201 ? 2.971 5.076 19.045 1.00 78.88 201 PRO A C 1
ATOM 1672 O O . PRO A 1 201 ? 3.351 4.622 17.956 1.00 78.88 201 PRO A O 1
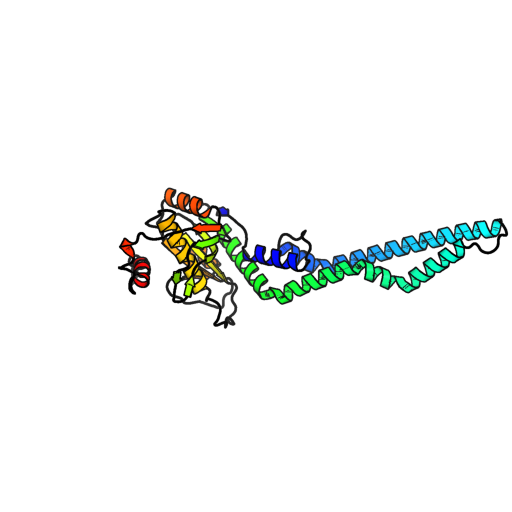ATOM 1675 N N . THR A 1 202 ? 2.741 4.305 20.107 1.00 85.69 202 THR A N 1
ATOM 1676 C CA . THR A 1 202 ? 2.753 2.842 20.006 1.00 85.69 202 THR A CA 1
ATOM 1677 C C . THR A 1 202 ? 1.655 2.396 19.034 1.00 85.69 202 THR A C 1
ATOM 1679 O O . THR A 1 202 ? 0.682 3.112 18.813 1.00 85.69 202 THR A O 1
ATOM 1682 N N . PRO A 1 203 ? 1.766 1.214 18.424 1.00 87.31 203 PRO A N 1
ATOM 1683 C CA . PRO A 1 203 ? 0.688 0.678 17.594 1.00 87.31 203 PRO A CA 1
ATOM 1684 C C . PRO A 1 203 ? -0.638 0.483 18.327 1.00 87.31 203 PRO A C 1
ATOM 1686 O O . PRO A 1 203 ? -1.684 0.671 17.718 1.00 87.31 203 PRO A O 1
ATOM 1689 N N . GLY A 1 204 ? -0.610 0.183 19.629 1.00 89.62 204 GLY A N 1
ATOM 1690 C CA . GLY A 1 204 ? -1.829 0.224 20.430 1.00 89.62 204 GLY A CA 1
ATOM 1691 C C . GLY A 1 204 ? -2.375 1.649 20.556 1.00 89.62 204 GLY A C 1
ATOM 1692 O O . GLY A 1 204 ? -3.558 1.850 20.306 1.00 89.62 204 GLY A O 1
ATOM 1693 N N . GLU A 1 205 ? -1.530 2.657 20.802 1.00 89.25 205 GLU A N 1
ATOM 1694 C CA . GLU A 1 205 ? -1.943 4.069 20.840 1.00 89.25 205 GLU A CA 1
ATOM 1695 C C . GLU A 1 205 ? -2.526 4.504 19.482 1.00 89.25 205 GLU A C 1
ATOM 1697 O O . GLU A 1 205 ? -3.531 5.210 19.442 1.00 89.25 205 GLU A O 1
ATOM 1702 N N . GLN A 1 206 ? -1.948 4.049 18.364 1.00 90.38 206 GLN A N 1
ATOM 1703 C CA . GLN A 1 206 ? -2.464 4.295 17.008 1.00 90.38 206 GLN A CA 1
ATOM 1704 C C . GLN A 1 206 ? -3.860 3.689 16.838 1.00 90.38 206 GLN A C 1
ATOM 1706 O O . GLN A 1 206 ? -4.796 4.421 16.509 1.00 90.38 206 GLN A O 1
ATOM 1711 N N . ALA A 1 207 ? -4.020 2.404 17.167 1.00 93.31 207 ALA A N 1
ATOM 1712 C CA . ALA A 1 207 ? -5.303 1.715 17.099 1.00 93.31 207 ALA A CA 1
ATOM 1713 C C . ALA A 1 207 ? -6.368 2.386 17.985 1.00 93.31 207 ALA A C 1
ATOM 1715 O O . ALA A 1 207 ? -7.487 2.590 17.524 1.00 93.31 207 ALA A O 1
ATOM 1716 N N . ARG A 1 208 ? -6.025 2.791 19.219 1.00 93.38 208 ARG A N 1
ATOM 1717 C CA . ARG A 1 208 ? -6.947 3.482 20.146 1.00 93.38 208 ARG A CA 1
ATOM 1718 C C . ARG A 1 208 ? -7.371 4.853 19.651 1.00 93.38 208 ARG A C 1
ATOM 1720 O O . ARG A 1 208 ? -8.548 5.190 19.688 1.00 93.38 208 ARG A O 1
ATOM 1727 N N . ARG A 1 209 ? -6.419 5.661 19.183 1.00 93.25 209 ARG A N 1
ATOM 1728 C CA . ARG A 1 209 ? -6.713 7.000 18.651 1.00 93.25 209 ARG A CA 1
ATOM 1729 C C . ARG A 1 209 ? -7.653 6.910 17.456 1.00 93.25 209 ARG A C 1
ATOM 1731 O O . ARG A 1 209 ? -8.569 7.721 17.328 1.00 93.25 209 ARG A O 1
ATOM 1738 N N . ALA A 1 210 ? -7.419 5.933 16.585 1.00 94.94 210 ALA A N 1
ATOM 1739 C CA . ALA A 1 210 ? -8.205 5.753 15.380 1.00 94.94 210 ALA A CA 1
ATOM 1740 C C . ALA A 1 210 ? -9.600 5.177 15.680 1.00 94.94 210 ALA A C 1
ATOM 1742 O O . ALA A 1 210 ? -10.595 5.726 15.205 1.00 94.94 210 ALA A O 1
ATOM 1743 N N . SER A 1 211 ? -9.695 4.164 16.547 1.00 96.00 211 SER A N 1
ATOM 1744 C CA . SER A 1 211 ? -10.975 3.586 16.971 1.00 96.00 211 SER A CA 1
ATOM 1745 C C . SER A 1 211 ? -11.839 4.583 17.740 1.00 96.00 211 SER A C 1
ATOM 1747 O O . SER A 1 211 ? -13.046 4.632 17.516 1.00 96.00 211 SER A O 1
ATOM 1749 N N . TYR A 1 212 ? -11.235 5.429 18.579 1.00 94.69 212 TYR A N 1
ATOM 1750 C CA . TYR A 1 212 ? -11.942 6.486 19.296 1.00 94.69 212 TYR A CA 1
ATOM 1751 C C . TYR A 1 212 ? -12.566 7.506 18.336 1.00 94.69 212 TYR A C 1
ATOM 1753 O O . TYR A 1 212 ? -13.748 7.828 18.461 1.00 94.69 212 TYR A O 1
ATOM 1761 N N . LEU A 1 213 ? -11.807 7.995 17.345 1.00 95.50 213 LEU A N 1
ATOM 1762 C CA . LEU A 1 213 ? -12.354 8.920 16.345 1.00 95.50 213 LEU A CA 1
ATOM 1763 C C . LEU A 1 213 ? -13.462 8.269 15.512 1.00 95.50 213 LEU A C 1
ATOM 1765 O O . LEU A 1 213 ? -14.474 8.916 15.248 1.00 95.50 213 LEU A O 1
ATOM 1769 N N . LEU A 1 214 ? -13.295 6.998 15.138 1.00 96.62 214 LEU A N 1
ATOM 1770 C CA . LEU A 1 214 ? -14.316 6.245 14.415 1.00 96.62 214 LEU A CA 1
ATOM 1771 C C . LEU A 1 214 ? -15.593 6.082 15.248 1.00 96.62 214 LEU A C 1
ATOM 1773 O O . LEU A 1 214 ? -16.684 6.333 14.747 1.00 96.62 214 LEU A O 1
ATOM 1777 N N . TYR A 1 215 ? -15.467 5.725 16.526 1.00 95.62 215 TYR A N 1
ATOM 1778 C CA . TYR A 1 215 ? -16.596 5.636 17.450 1.00 95.62 215 TYR A CA 1
ATOM 1779 C C . TYR A 1 215 ? -17.327 6.972 17.577 1.00 95.62 215 TYR A C 1
ATOM 1781 O O . TYR A 1 215 ? -18.546 7.009 17.428 1.00 95.62 215 TYR A O 1
ATOM 1789 N N . ARG A 1 216 ? -16.594 8.074 17.795 1.00 93.69 216 ARG A N 1
ATOM 1790 C CA . ARG A 1 216 ? -17.175 9.423 17.886 1.00 93.69 216 ARG A CA 1
ATOM 1791 C C . ARG A 1 216 ? -17.981 9.757 16.634 1.00 93.69 216 ARG A C 1
ATOM 1793 O O . ARG A 1 216 ? -19.127 10.181 16.741 1.00 93.69 216 ARG A O 1
ATOM 1800 N N . TYR A 1 217 ? -17.397 9.527 15.462 1.00 95.31 217 TYR A N 1
ATOM 1801 C CA . TYR A 1 217 ? -18.061 9.771 14.189 1.00 95.31 217 TYR A CA 1
ATOM 1802 C C . TYR A 1 217 ? -19.337 8.928 14.038 1.00 95.31 217 TYR A C 1
ATOM 1804 O O . TYR A 1 217 ? -20.412 9.472 13.786 1.00 95.31 217 TYR A O 1
ATOM 1812 N N . LEU A 1 218 ? -19.254 7.615 14.267 1.00 95.75 218 LEU A N 1
ATOM 1813 C CA . LEU A 1 218 ? -20.401 6.717 14.116 1.00 95.75 218 LEU A CA 1
ATOM 1814 C C . LEU A 1 218 ? -21.514 7.002 15.139 1.00 95.75 218 LEU A C 1
ATOM 1816 O O . LEU A 1 218 ? -22.693 6.968 14.794 1.00 95.75 218 LEU A O 1
ATOM 1820 N N . LYS A 1 219 ? -21.162 7.319 16.388 1.00 93.75 219 LYS A N 1
ATOM 1821 C CA . LYS A 1 219 ? -22.136 7.600 17.449 1.00 93.75 219 LYS A CA 1
ATOM 1822 C C . LYS A 1 219 ? -22.787 8.970 17.280 1.00 93.75 219 LYS A C 1
ATOM 1824 O O . LYS A 1 219 ? -24.006 9.055 17.300 1.00 93.75 219 LYS A O 1
ATOM 1829 N N . TYR A 1 220 ? -21.996 10.032 17.126 1.00 92.25 220 TYR A N 1
ATOM 1830 C CA . TYR A 1 220 ? -22.500 11.408 17.218 1.00 92.25 220 TYR A CA 1
ATOM 1831 C C . TYR A 1 220 ? -22.839 12.037 15.868 1.00 92.25 220 TYR A C 1
ATOM 1833 O O . TYR A 1 220 ? -23.697 12.910 15.810 1.00 92.25 220 TYR A O 1
ATOM 1841 N N . THR A 1 221 ? -22.182 11.619 14.784 1.00 92.69 221 THR A N 1
ATOM 1842 C CA . THR A 1 221 ? -22.448 12.161 13.442 1.00 92.69 221 THR A CA 1
ATOM 1843 C C . THR A 1 221 ? -23.363 11.243 12.642 1.00 92.69 221 THR A C 1
ATOM 1845 O O . THR A 1 221 ? -24.275 11.724 11.978 1.00 92.69 221 THR A O 1
ATOM 1848 N N . CYS A 1 222 ? -23.154 9.928 12.727 1.00 93.19 222 CYS A N 1
ATOM 1849 C CA . CYS A 1 222 ? -24.012 8.955 12.049 1.00 93.19 222 CYS A CA 1
ATOM 1850 C C . CYS A 1 222 ? -25.222 8.517 12.874 1.00 93.19 222 CYS A C 1
ATOM 1852 O O . CYS A 1 222 ? -26.082 7.839 12.317 1.00 93.19 222 CYS A O 1
ATOM 1854 N N . ASP A 1 223 ? -25.309 8.911 14.151 1.00 92.38 223 ASP A N 1
ATOM 1855 C CA . ASP A 1 223 ? -26.419 8.596 15.061 1.00 92.38 223 ASP A CA 1
ATOM 1856 C C . ASP A 1 223 ? -26.700 7.081 15.142 1.00 92.38 223 ASP A C 1
ATOM 1858 O O . ASP A 1 223 ? -27.797 6.587 14.879 1.00 92.38 223 ASP A O 1
ATOM 1862 N N . ILE A 1 224 ? -25.644 6.323 15.465 1.00 92.25 224 ILE A N 1
ATOM 1863 C CA . ILE A 1 224 ? -25.687 4.874 15.711 1.00 92.25 224 ILE A CA 1
ATOM 1864 C C . ILE A 1 224 ? -25.399 4.633 17.206 1.00 92.25 224 ILE A C 1
ATOM 1866 O O . ILE A 1 224 ? -24.256 4.381 17.594 1.00 92.25 224 ILE A O 1
ATOM 1870 N N . PRO A 1 225 ? -26.406 4.745 18.092 1.00 80.31 225 PRO A N 1
ATOM 1871 C CA . PRO A 1 225 ? -26.189 4.897 19.534 1.00 80.31 225 PRO A CA 1
ATOM 1872 C C . PRO A 1 225 ? -25.604 3.659 20.228 1.00 80.31 225 PRO A C 1
ATOM 1874 O O . PRO A 1 225 ? -24.951 3.792 21.262 1.00 80.31 225 PRO A O 1
ATOM 1877 N N . ARG A 1 226 ? -25.818 2.454 19.681 1.00 85.00 226 ARG A N 1
ATOM 1878 C CA . ARG A 1 226 ? -25.330 1.182 20.251 1.00 85.00 226 ARG A CA 1
ATOM 1879 C C . ARG A 1 226 ? -24.015 0.700 19.634 1.00 85.00 226 ARG A C 1
ATOM 1881 O O . ARG A 1 226 ? -23.588 -0.423 19.901 1.00 85.00 226 ARG A O 1
ATOM 1888 N N . ILE A 1 227 ? -23.363 1.536 18.824 1.00 91.44 227 ILE A N 1
ATOM 1889 C CA . ILE A 1 227 ? -22.148 1.143 18.118 1.00 91.44 227 ILE A CA 1
ATOM 1890 C C . ILE A 1 227 ? -20.995 0.884 19.090 1.00 91.44 227 ILE A C 1
ATOM 1892 O O . ILE A 1 227 ? -20.702 1.681 19.982 1.00 91.44 227 ILE A O 1
ATOM 1896 N N . ARG A 1 228 ? -20.299 -0.235 18.885 1.00 90.06 228 ARG A N 1
ATOM 1897 C CA . ARG A 1 228 ? -19.027 -0.538 19.545 1.00 90.06 228 ARG A CA 1
ATOM 1898 C C . ARG A 1 228 ? -17.941 -0.653 18.489 1.00 90.06 228 ARG A C 1
ATOM 1900 O O . ARG A 1 228 ? -18.083 -1.421 17.538 1.00 90.06 228 ARG A O 1
ATOM 1907 N N . VAL A 1 229 ? -16.857 0.094 18.687 1.00 96.00 229 VAL A N 1
ATOM 1908 C CA . VAL A 1 229 ? -15.665 0.038 17.838 1.00 96.00 229 VAL A CA 1
ATOM 1909 C C . VAL A 1 229 ? -14.533 -0.602 18.629 1.00 96.00 229 VAL A C 1
ATOM 1911 O O . VAL A 1 229 ? -14.151 -0.116 19.689 1.00 96.00 229 VAL A O 1
ATOM 1914 N N . MET A 1 230 ? -14.004 -1.711 18.124 1.00 96.62 230 MET A N 1
ATOM 1915 C CA . MET A 1 230 ? -12.951 -2.480 18.784 1.00 96.62 230 MET A CA 1
ATOM 1916 C C . MET A 1 230 ? -11.587 -2.125 18.210 1.00 96.62 230 MET A C 1
ATOM 1918 O O . MET A 1 230 ? -11.390 -2.191 17.000 1.00 96.62 230 MET A O 1
ATOM 1922 N N . SER A 1 231 ? -10.638 -1.796 19.082 1.00 96.81 231 SER A N 1
ATOM 1923 C CA . SER A 1 231 ? -9.247 -1.526 18.705 1.00 96.81 231 SER A CA 1
ATOM 1924 C C . SER A 1 231 ? -8.463 -2.831 18.607 1.00 96.81 231 SER A C 1
ATOM 1926 O O . SER A 1 231 ? -8.336 -3.560 19.598 1.00 96.81 231 SER A O 1
ATOM 1928 N N . ILE A 1 232 ? -7.911 -3.123 17.432 1.00 95.75 232 ILE A N 1
ATOM 1929 C CA . ILE A 1 232 ? -7.145 -4.342 17.178 1.00 95.75 232 ILE A CA 1
ATOM 1930 C C . ILE A 1 232 ? -5.814 -3.988 16.533 1.00 95.75 232 ILE A C 1
ATOM 1932 O O . ILE A 1 232 ? -5.746 -3.191 15.605 1.00 95.75 232 ILE A O 1
ATOM 1936 N N . VAL A 1 233 ? -4.753 -4.624 17.014 1.00 94.12 233 VAL A N 1
ATOM 1937 C CA . VAL A 1 233 ? -3.456 -4.642 16.347 1.00 94.12 233 VAL A CA 1
ATOM 1938 C C . VAL A 1 233 ? -3.226 -6.052 15.824 1.00 94.12 233 VAL A C 1
ATOM 1940 O O . VAL A 1 233 ? -3.099 -6.998 16.611 1.00 94.12 233 VAL A O 1
ATOM 1943 N N . LEU A 1 234 ? -3.156 -6.185 14.500 1.00 93.88 234 LEU A N 1
ATOM 1944 C CA . LEU A 1 234 ? -2.782 -7.432 13.845 1.00 93.88 234 LEU A CA 1
ATOM 1945 C C . LEU A 1 234 ? -1.290 -7.431 13.543 1.00 93.88 234 LEU A C 1
ATOM 1947 O O . LEU A 1 234 ? -0.762 -6.523 12.896 1.00 93.88 234 LEU A O 1
ATOM 1951 N N . TYR A 1 235 ? -0.603 -8.471 14.007 1.00 90.62 235 TYR A N 1
ATOM 1952 C CA . TYR A 1 235 ? 0.818 -8.649 13.745 1.00 90.62 235 TYR A CA 1
ATOM 1953 C C . TYR A 1 235 ? 1.086 -9.850 12.841 1.00 90.62 235 TYR A C 1
ATOM 1955 O O . TYR A 1 235 ? 0.500 -10.925 12.995 1.00 90.62 235 TYR A O 1
ATOM 1963 N N . THR A 1 236 ? 2.005 -9.664 11.892 1.00 88.06 236 THR A N 1
ATOM 1964 C CA . THR A 1 236 ? 2.371 -10.694 10.905 1.00 88.06 236 THR A CA 1
ATOM 1965 C C . THR A 1 236 ? 3.595 -11.514 11.306 1.00 88.06 236 THR A C 1
ATOM 1967 O O . THR A 1 236 ? 3.829 -12.582 10.750 1.00 88.06 236 THR A O 1
ATOM 1970 N N . ASN A 1 237 ? 4.361 -11.063 12.304 1.00 80.00 237 ASN A N 1
ATOM 1971 C CA . ASN A 1 237 ? 5.581 -11.733 12.756 1.00 80.00 237 ASN A CA 1
ATOM 1972 C C . ASN A 1 237 ? 5.448 -12.284 14.185 1.00 80.00 237 ASN A C 1
ATOM 1974 O O . ASN A 1 237 ? 4.825 -11.675 15.045 1.00 80.00 237 ASN A O 1
ATOM 1978 N N . THR A 1 238 ? 6.069 -13.427 14.465 1.00 62.97 238 THR A N 1
ATOM 1979 C CA . THR A 1 238 ? 5.791 -14.298 15.625 1.00 62.97 238 THR A CA 1
ATOM 1980 C C . THR A 1 238 ? 6.277 -13.785 16.985 1.00 62.97 238 THR A C 1
ATOM 1982 O O . THR A 1 238 ? 5.994 -14.406 18.006 1.00 62.97 238 THR A O 1
ATOM 1985 N N . THR A 1 239 ? 7.032 -12.686 17.037 1.00 57.66 239 THR A N 1
ATOM 1986 C CA . THR A 1 239 ? 7.926 -12.426 18.180 1.00 57.66 239 THR A CA 1
ATOM 1987 C C . THR A 1 239 ? 7.413 -11.430 19.224 1.00 57.66 239 THR A C 1
ATOM 1989 O O . THR A 1 239 ? 8.094 -11.232 20.226 1.00 57.66 239 THR A O 1
ATOM 1992 N N . VAL A 1 240 ? 6.259 -10.777 19.042 1.00 58.09 240 VAL A N 1
ATOM 1993 C CA . VAL A 1 240 ? 5.831 -9.715 19.973 1.00 58.09 240 VAL A CA 1
ATOM 1994 C C . VAL A 1 240 ? 4.341 -9.800 20.288 1.00 58.09 240 VAL A C 1
ATOM 1996 O O . VAL A 1 240 ? 3.500 -9.590 19.421 1.00 58.09 240 VAL A O 1
ATOM 1999 N N . LYS A 1 241 ? 4.028 -10.028 21.566 1.00 62.53 241 LYS A N 1
ATOM 2000 C CA . LYS A 1 241 ? 2.706 -9.760 22.139 1.00 62.53 241 LYS A CA 1
ATOM 2001 C C . LYS A 1 241 ? 2.751 -8.362 22.748 1.00 62.53 241 LYS A C 1
ATOM 2003 O O . LYS A 1 241 ? 3.408 -8.158 23.766 1.00 62.53 241 LYS A O 1
ATOM 2008 N N . GLY A 1 242 ? 2.122 -7.391 22.089 1.00 66.75 242 GLY A N 1
ATOM 2009 C CA . GLY A 1 242 ? 1.876 -6.092 22.709 1.00 66.75 242 GLY A CA 1
ATOM 2010 C C . GLY A 1 242 ? 0.884 -6.241 23.862 1.00 66.75 242 GLY A C 1
ATOM 2011 O O . GLY A 1 242 ? 0.070 -7.167 23.872 1.00 66.75 242 GLY A O 1
ATOM 2012 N N . LYS A 1 243 ? 0.965 -5.344 24.843 1.00 74.69 243 LYS A N 1
ATOM 2013 C CA . LYS A 1 243 ? -0.048 -5.208 25.887 1.00 74.69 243 LYS A CA 1
ATOM 2014 C C . LYS A 1 243 ? -0.337 -3.727 26.056 1.00 74.69 243 LYS A C 1
ATOM 2016 O O . LYS A 1 243 ? 0.561 -2.961 26.389 1.00 74.69 243 LYS A O 1
ATOM 2021 N N . GLU A 1 244 ? -1.574 -3.355 25.785 1.00 81.81 244 GLU A N 1
ATOM 2022 C CA . GLU A 1 244 ? -2.091 -2.007 25.969 1.00 81.81 244 GLU A CA 1
ATOM 2023 C C . GLU A 1 244 ? -3.573 -2.140 26.304 1.00 81.81 244 GLU A C 1
ATOM 2025 O O . GLU A 1 244 ? -4.260 -3.004 25.747 1.00 81.81 244 GLU A O 1
ATOM 2030 N N . ASP A 1 245 ? -4.043 -1.339 27.251 1.00 81.81 245 ASP A N 1
ATOM 2031 C CA . ASP A 1 245 ? -5.419 -1.431 27.725 1.00 81.81 245 ASP A CA 1
ATOM 2032 C C . ASP A 1 245 ? -6.382 -1.070 26.592 1.00 81.81 245 ASP A C 1
ATOM 2034 O O . ASP A 1 245 ? -6.101 -0.186 25.784 1.00 81.81 245 ASP A O 1
ATOM 2038 N N . PHE A 1 246 ? -7.514 -1.772 26.514 1.00 84.88 246 PHE A N 1
ATOM 2039 C CA . PHE A 1 246 ? -8.545 -1.566 25.485 1.00 84.88 246 PHE A CA 1
ATOM 2040 C C . PHE A 1 246 ? -8.097 -1.841 24.034 1.00 84.88 246 PHE A C 1
ATOM 2042 O O . PHE A 1 246 ? -8.805 -1.492 23.085 1.00 84.88 246 PHE A O 1
ATOM 2049 N N . VAL A 1 247 ? -6.954 -2.515 23.846 1.00 92.44 247 VAL A N 1
ATOM 2050 C CA . VAL A 1 247 ? -6.463 -2.983 22.542 1.00 92.44 247 VAL A CA 1
ATOM 2051 C C . VAL A 1 247 ? -6.261 -4.488 22.563 1.00 92.44 247 VAL A C 1
ATOM 2053 O O . VAL A 1 247 ? -5.610 -5.041 23.450 1.00 92.44 247 VAL A O 1
ATOM 2056 N N . ARG A 1 248 ? -6.778 -5.175 21.544 1.00 93.06 248 ARG A N 1
ATOM 2057 C CA . ARG A 1 248 ? -6.492 -6.597 21.335 1.00 93.06 248 ARG A CA 1
ATOM 2058 C C . ARG A 1 248 ? -5.324 -6.764 20.372 1.00 93.06 248 ARG A C 1
ATOM 2060 O O . ARG A 1 248 ? -5.348 -6.243 19.265 1.00 93.06 248 ARG A O 1
ATOM 2067 N N . PHE A 1 249 ? -4.319 -7.525 20.793 1.00 91.88 249 PHE A N 1
ATOM 2068 C CA . PHE A 1 249 ? -3.183 -7.910 19.959 1.00 91.88 249 PHE A CA 1
ATOM 2069 C C . PHE A 1 249 ? -3.371 -9.355 19.506 1.00 91.88 249 PHE A C 1
ATOM 2071 O O . PHE A 1 249 ? -3.396 -10.259 20.343 1.00 91.88 249 PHE A O 1
ATOM 2078 N N . LEU A 1 250 ? -3.476 -9.578 18.198 1.00 91.88 250 LEU A N 1
ATOM 2079 C CA . LEU A 1 250 ? -3.707 -10.901 17.612 1.00 91.88 250 LEU A CA 1
ATOM 2080 C C . LEU A 1 250 ? -2.734 -11.149 16.460 1.00 91.88 250 LEU A C 1
ATOM 2082 O O . LEU A 1 250 ? -2.362 -10.215 15.743 1.00 91.88 250 LEU A O 1
ATOM 2086 N N . ARG A 1 251 ? -2.334 -12.410 16.251 1.00 92.12 251 ARG A N 1
ATOM 2087 C CA . ARG A 1 251 ? -1.747 -12.763 14.956 1.00 92.12 251 ARG A CA 1
ATOM 2088 C C . ARG A 1 251 ? -2.833 -12.616 13.909 1.00 92.12 251 ARG A C 1
ATOM 2090 O O . ARG A 1 251 ? -3.989 -12.934 14.171 1.00 92.12 251 ARG A O 1
ATOM 2097 N N . TYR A 1 252 ? -2.447 -12.170 12.722 1.00 93.69 252 TYR A N 1
ATOM 2098 C CA . TYR A 1 252 ? -3.382 -12.043 11.607 1.00 93.69 252 TYR A CA 1
ATOM 2099 C C . TYR A 1 252 ? -4.118 -13.370 11.309 1.00 93.69 252 TYR A C 1
ATOM 2101 O O . TYR A 1 252 ? -5.329 -13.358 11.139 1.00 93.69 252 TYR A O 1
ATOM 2109 N N . GLU A 1 253 ? -3.422 -14.513 11.392 1.00 93.50 253 GLU A N 1
ATOM 2110 C CA . GLU A 1 253 ? -3.988 -15.874 11.268 1.00 93.50 253 GLU A CA 1
ATOM 2111 C C . GLU A 1 253 ? -5.071 -16.209 12.307 1.00 93.50 253 GLU A C 1
ATOM 2113 O O . GLU A 1 253 ? -5.977 -16.984 12.015 1.00 93.50 253 GLU A O 1
ATOM 2118 N N . ASP A 1 254 ? -4.997 -15.628 13.508 1.00 93.94 254 ASP A N 1
ATOM 2119 C CA . ASP A 1 254 ? -5.932 -15.915 14.603 1.00 93.94 254 ASP A CA 1
ATOM 2120 C C . ASP A 1 254 ? -7.191 -15.029 14.527 1.00 93.94 254 ASP A C 1
ATOM 2122 O O . ASP A 1 254 ? -8.170 -15.252 15.244 1.00 93.94 254 ASP A O 1
ATOM 2126 N N . PHE A 1 255 ? -7.177 -13.995 13.678 1.00 95.62 255 PHE A N 1
ATOM 2127 C CA . PHE A 1 255 ? -8.253 -13.013 13.594 1.00 95.62 255 PHE A CA 1
ATOM 2128 C C . PHE A 1 255 ? -9.593 -13.591 13.096 1.00 95.62 255 PHE A C 1
ATOM 2130 O O . PHE A 1 255 ? -10.614 -13.265 13.705 1.00 95.62 255 PHE A O 1
ATOM 2137 N N . PRO A 1 256 ? -9.642 -14.478 12.080 1.00 96.06 256 PRO A N 1
ATOM 2138 C CA . PRO A 1 256 ? -10.893 -15.119 11.671 1.00 96.06 256 PRO A CA 1
ATOM 2139 C C . PRO A 1 256 ? -11.561 -15.901 12.810 1.00 96.06 256 PRO A C 1
ATOM 2141 O O . PRO A 1 256 ? -12.721 -15.647 13.126 1.00 96.06 256 PRO A O 1
ATOM 2144 N N . ALA A 1 257 ? -10.811 -16.758 13.512 1.00 95.75 257 ALA A N 1
ATOM 2145 C CA . ALA A 1 257 ? -11.331 -17.526 14.648 1.00 95.75 257 ALA A CA 1
ATOM 2146 C C . ALA A 1 257 ? -11.810 -16.611 15.792 1.00 95.75 257 ALA A C 1
ATOM 2148 O O . ALA A 1 257 ? -12.824 -16.873 16.443 1.00 95.75 257 ALA A O 1
ATOM 2149 N N . TYR A 1 258 ? -11.109 -15.495 16.016 1.00 95.56 258 TYR A N 1
ATOM 2150 C CA . TYR A 1 258 ? -11.540 -14.472 16.964 1.00 95.56 258 TYR A CA 1
ATOM 2151 C C . TYR A 1 258 ? -12.894 -13.852 16.585 1.00 95.56 258 TYR A C 1
ATOM 2153 O O . TYR A 1 258 ? -13.736 -13.654 17.462 1.00 95.56 258 TYR A O 1
ATOM 2161 N N . LEU A 1 259 ? -13.123 -13.558 15.300 1.00 95.31 259 LEU A N 1
ATOM 2162 C CA . LEU A 1 259 ? -14.404 -13.049 14.807 1.00 95.31 259 LEU A CA 1
ATOM 2163 C C . LEU A 1 259 ? -15.514 -14.105 14.883 1.00 95.31 259 LEU A C 1
ATOM 2165 O O . LEU A 1 259 ? -16.653 -13.774 15.212 1.00 95.31 259 LEU A O 1
ATOM 2169 N N . GLU A 1 260 ? -15.210 -15.369 14.598 1.00 93.19 260 GLU A N 1
ATOM 2170 C CA . GLU A 1 260 ? -16.161 -16.483 14.685 1.00 93.19 260 GLU A CA 1
ATOM 2171 C C . GLU A 1 260 ? -16.752 -16.631 16.088 1.00 93.19 260 GLU A C 1
ATOM 2173 O O . GLU A 1 260 ? -17.965 -16.767 16.222 1.00 93.19 260 GLU A O 1
ATOM 2178 N N . ALA A 1 261 ? -15.923 -16.490 17.124 1.00 94.19 261 ALA A N 1
ATOM 2179 C CA . ALA A 1 261 ? -16.336 -16.614 18.519 1.00 94.19 261 ALA A CA 1
ATOM 2180 C C . ALA A 1 261 ? -17.206 -15.450 19.043 1.00 94.19 261 ALA A C 1
ATOM 2182 O O . ALA A 1 261 ? -17.675 -15.503 20.184 1.00 94.19 261 ALA A O 1
ATOM 2183 N N . ARG A 1 262 ? -17.405 -14.370 18.271 1.00 93.06 262 ARG A N 1
ATOM 2184 C CA . ARG A 1 262 ? -18.165 -13.196 18.730 1.00 93.06 262 ARG A CA 1
ATOM 2185 C C . ARG A 1 262 ? -19.653 -13.320 18.421 1.00 93.06 262 ARG A C 1
ATOM 2187 O O . ARG A 1 262 ? -20.051 -13.798 17.362 1.00 93.06 262 ARG A O 1
ATOM 2194 N N . GLN A 1 263 ? -20.463 -12.809 19.343 1.00 93.19 263 GLN A N 1
ATOM 2195 C CA . GLN A 1 263 ? -21.902 -12.662 19.153 1.00 93.19 263 GLN A CA 1
ATOM 2196 C C . GLN A 1 263 ? -22.216 -11.494 18.215 1.00 93.19 263 GLN A C 1
ATOM 2198 O O . GLN A 1 263 ? -21.462 -10.521 18.126 1.00 93.19 263 GLN A O 1
ATOM 2203 N N . GLU A 1 264 ? -23.352 -11.595 17.537 1.00 93.12 264 GLU A N 1
ATOM 2204 C CA . GLU A 1 264 ? -23.908 -10.503 16.750 1.00 93.12 264 GLU A CA 1
ATOM 2205 C C . GLU A 1 264 ? -24.484 -9.432 17.677 1.00 93.12 264 GLU A C 1
ATOM 2207 O O . GLU A 1 264 ? -25.234 -9.733 18.605 1.00 93.12 264 GLU A O 1
ATOM 2212 N N . ILE A 1 265 ? -24.102 -8.181 17.433 1.00 93.00 265 ILE A N 1
ATOM 2213 C CA . ILE A 1 265 ? -24.502 -7.017 18.229 1.00 93.00 265 ILE A CA 1
ATOM 2214 C C . ILE A 1 265 ? -25.144 -5.911 17.383 1.00 93.00 265 ILE A C 1
ATOM 2216 O O . ILE A 1 265 ? -25.727 -5.001 17.963 1.00 93.00 265 ILE A O 1
ATOM 2220 N N . LEU A 1 266 ? -25.025 -5.978 16.052 1.00 93.06 266 LEU A N 1
ATOM 2221 C CA . LEU A 1 266 ? -25.602 -5.026 15.101 1.00 93.06 266 LEU A CA 1
ATOM 2222 C C . LEU A 1 266 ? -26.650 -5.707 14.217 1.00 93.06 266 LEU A C 1
ATOM 2224 O O . LEU A 1 266 ? -26.483 -6.872 13.848 1.00 93.06 266 LEU A O 1
ATOM 2228 N N . SER A 1 267 ? -27.689 -4.962 13.838 1.00 94.25 267 SER A N 1
ATOM 2229 C CA . SER A 1 267 ? -28.632 -5.375 12.792 1.00 94.25 267 SER A CA 1
ATOM 2230 C C . SER A 1 267 ? -28.078 -5.123 11.382 1.00 94.25 267 SER A C 1
ATOM 2232 O O . SER A 1 267 ? -27.106 -4.385 11.199 1.00 94.25 267 SER A O 1
ATOM 2234 N N . ASP A 1 268 ? -28.710 -5.708 10.363 1.00 94.69 268 ASP A N 1
ATOM 2235 C CA . ASP A 1 268 ? -28.315 -5.504 8.961 1.00 94.69 268 ASP A CA 1
ATOM 2236 C C . ASP A 1 268 ? -28.516 -4.039 8.517 1.00 94.69 268 ASP A C 1
ATOM 2238 O O . ASP A 1 268 ? -27.730 -3.500 7.730 1.00 94.69 268 ASP A O 1
ATOM 2242 N N . GLU A 1 269 ? -29.522 -3.353 9.070 1.00 94.62 269 GLU A N 1
ATOM 2243 C CA . GLU A 1 269 ? -29.750 -1.920 8.856 1.00 94.62 269 GLU A CA 1
ATOM 2244 C C . GLU A 1 269 ? -28.633 -1.072 9.474 1.00 94.62 269 GLU A C 1
ATOM 2246 O O . GLU A 1 269 ? -28.150 -0.130 8.843 1.00 94.62 269 GLU A O 1
ATOM 2251 N N . GLU A 1 270 ? -28.184 -1.411 10.687 1.00 95.44 270 GLU A N 1
ATOM 2252 C CA . GLU A 1 270 ? -27.065 -0.723 11.338 1.00 95.44 270 GLU A CA 1
ATOM 2253 C C . GLU A 1 270 ? -25.760 -0.938 10.567 1.00 95.44 270 GLU A C 1
ATOM 2255 O O . GLU A 1 270 ? -25.022 0.021 10.343 1.00 95.44 270 GLU A O 1
ATOM 2260 N N . VAL A 1 271 ? -25.497 -2.164 10.098 1.00 96.06 271 VAL A N 1
ATOM 2261 C CA . VAL A 1 271 ? -24.348 -2.466 9.228 1.00 96.06 271 VAL A CA 1
ATOM 2262 C C . VAL A 1 271 ? -24.397 -1.612 7.963 1.00 96.06 271 VAL A C 1
ATOM 2264 O O . VAL A 1 271 ? -23.413 -0.951 7.634 1.00 96.06 271 VAL A O 1
ATOM 2267 N N . SER A 1 272 ? -25.546 -1.559 7.289 1.00 96.25 272 SER A N 1
ATOM 2268 C CA . SER A 1 272 ? -25.722 -0.764 6.068 1.00 96.25 272 SER A CA 1
ATOM 2269 C C . SER A 1 272 ? -25.469 0.728 6.312 1.00 96.25 272 SER A C 1
ATOM 2271 O O . SER A 1 272 ? -24.770 1.372 5.531 1.00 96.25 272 SER A O 1
ATOM 2273 N N . ARG A 1 273 ? -25.953 1.266 7.438 1.00 96.06 273 ARG A N 1
ATOM 2274 C CA . ARG A 1 273 ? -25.734 2.664 7.836 1.00 96.06 273 ARG A CA 1
ATOM 2275 C C . ARG A 1 273 ? -24.267 2.958 8.153 1.00 96.06 273 ARG A C 1
ATOM 2277 O O . ARG A 1 273 ? -23.761 4.014 7.776 1.00 96.06 273 ARG A O 1
ATOM 2284 N N . VAL A 1 274 ? -23.561 2.026 8.803 1.00 97.06 274 VAL A N 1
ATOM 2285 C CA . VAL A 1 274 ? -22.104 2.135 8.993 1.00 97.06 274 VAL A CA 1
ATOM 2286 C C . VAL A 1 274 ? -21.410 2.207 7.632 1.00 97.06 274 VAL A C 1
ATOM 2288 O O . VAL A 1 274 ? -20.586 3.093 7.423 1.00 97.06 274 VAL A O 1
ATOM 2291 N N . LEU A 1 275 ? -21.750 1.326 6.690 1.00 96.81 275 LEU A N 1
ATOM 2292 C CA . LEU A 1 275 ? -21.123 1.312 5.364 1.00 96.81 275 LEU A CA 1
ATOM 2293 C C . LEU A 1 275 ? -21.386 2.593 4.570 1.00 96.81 275 LEU A C 1
ATOM 2295 O O . LEU A 1 275 ? -20.463 3.115 3.949 1.00 96.81 275 LEU A O 1
ATOM 2299 N N . GLU A 1 276 ? -22.607 3.126 4.628 1.00 95.88 276 GLU A N 1
ATOM 2300 C CA . GLU A 1 276 ? -22.955 4.403 4.001 1.00 95.88 276 GLU A CA 1
ATOM 2301 C C . GLU A 1 276 ? -22.096 5.546 4.562 1.00 95.88 276 GLU A C 1
ATOM 2303 O O . GLU A 1 276 ? -21.470 6.288 3.803 1.00 95.88 276 GLU A O 1
ATOM 2308 N N . CYS A 1 277 ? -21.974 5.627 5.889 1.00 95.50 277 CYS A N 1
ATOM 2309 C CA . CYS A 1 277 ? -21.133 6.618 6.556 1.00 95.50 277 CYS A CA 1
ATOM 2310 C C . CYS A 1 277 ? -19.644 6.497 6.205 1.00 95.50 277 CYS A C 1
ATOM 2312 O O . CYS A 1 277 ? -18.939 7.499 6.093 1.00 95.50 277 CYS A O 1
ATOM 2314 N N . LEU A 1 278 ? -19.140 5.275 6.035 1.00 96.00 278 LEU A N 1
ATOM 2315 C CA . LEU A 1 278 ? -17.725 5.041 5.746 1.00 96.00 278 LEU A CA 1
ATOM 2316 C C . LEU A 1 278 ? -17.398 5.029 4.243 1.00 96.00 278 LEU A C 1
ATOM 2318 O O . LEU A 1 278 ? -16.226 4.899 3.881 1.00 96.00 278 LEU A O 1
ATOM 2322 N N . GLY A 1 279 ? -18.391 5.204 3.365 1.00 90.94 279 GLY A N 1
ATOM 2323 C CA . GLY A 1 279 ? -18.247 5.019 1.920 1.00 90.94 279 GLY A CA 1
ATOM 2324 C C . GLY A 1 279 ? -17.176 5.895 1.258 1.00 90.94 279 GLY A C 1
ATOM 2325 O O . GLY A 1 279 ? -16.494 5.440 0.339 1.00 90.94 279 GLY A O 1
ATOM 2326 N N . SER A 1 280 ? -16.963 7.130 1.738 1.00 90.50 280 SER A N 1
ATOM 2327 C CA . SER A 1 280 ? -15.931 8.025 1.184 1.00 90.50 280 SER A CA 1
ATOM 2328 C C . SER A 1 280 ? -14.507 7.624 1.568 1.00 90.50 280 SER A C 1
ATOM 2330 O O . SER A 1 280 ? -13.564 8.006 0.873 1.00 90.50 280 SER A O 1
ATOM 2332 N N . ARG A 1 281 ? -14.337 6.899 2.682 1.00 94.38 281 ARG A N 1
ATOM 2333 C CA . ARG A 1 281 ? -13.067 6.597 3.370 1.00 94.38 281 ARG A CA 1
ATOM 2334 C C . ARG A 1 281 ? -12.241 7.813 3.818 1.00 94.38 281 ARG A C 1
ATOM 2336 O O . ARG A 1 281 ? -11.479 7.670 4.762 1.00 94.38 281 ARG A O 1
ATOM 2343 N N . ASP A 1 282 ? -12.388 8.993 3.212 1.00 95.62 282 ASP A N 1
ATOM 2344 C CA . ASP A 1 282 ? -11.911 10.283 3.735 1.00 95.62 282 ASP A CA 1
ATOM 2345 C C . ASP A 1 282 ? -13.058 10.982 4.473 1.00 95.62 282 ASP A C 1
ATOM 2347 O O . ASP A 1 282 ? -13.922 11.631 3.874 1.00 95.62 282 ASP A O 1
ATOM 2351 N N . ILE A 1 283 ? -13.096 10.778 5.785 1.00 96.00 283 ILE A N 1
ATOM 2352 C CA . ILE A 1 283 ? -14.166 11.220 6.672 1.00 96.00 283 ILE A CA 1
ATOM 2353 C C . ILE A 1 283 ? -13.751 12.531 7.325 1.00 96.00 283 ILE A C 1
ATOM 2355 O O . ILE A 1 283 ? -12.712 12.626 7.986 1.00 96.00 283 ILE A O 1
ATOM 2359 N N . LYS A 1 284 ? -14.608 13.542 7.180 1.00 95.06 284 LYS A N 1
ATOM 2360 C CA . LYS A 1 284 ? -14.485 14.833 7.856 1.00 95.06 284 LYS A CA 1
ATOM 2361 C C . LYS A 1 284 ? -15.759 15.103 8.632 1.00 95.06 284 LYS A C 1
ATOM 2363 O O . LYS A 1 284 ? -16.836 15.054 8.048 1.00 95.06 284 LYS A O 1
ATOM 2368 N N . PHE A 1 285 ? -15.635 15.372 9.928 1.00 93.69 285 PHE A N 1
ATOM 2369 C CA . PHE A 1 285 ? -16.801 15.553 10.788 1.00 93.69 285 PHE A CA 1
ATOM 2370 C C . PHE A 1 285 ? -16.598 16.625 11.862 1.00 93.69 285 PHE A C 1
ATOM 2372 O O . PHE A 1 285 ? -15.476 16.870 12.322 1.00 93.69 285 PHE A O 1
ATOM 2379 N N . ASP A 1 286 ? -17.712 17.240 12.257 1.00 90.00 286 ASP A N 1
ATOM 2380 C CA . ASP A 1 286 ? -17.845 18.079 13.444 1.00 90.00 286 ASP A CA 1
ATOM 2381 C C . ASP A 1 286 ? -18.860 17.413 14.375 1.00 90.00 286 ASP A C 1
ATOM 2383 O O . ASP A 1 286 ? -19.952 17.031 13.962 1.00 90.00 286 ASP A O 1
ATOM 2387 N N . ASP A 1 287 ? -18.472 17.237 15.628 1.00 80.06 287 ASP A N 1
ATOM 2388 C CA . ASP A 1 287 ? -19.258 16.589 16.676 1.00 80.06 287 ASP A CA 1
ATOM 2389 C C . ASP A 1 287 ? -19.324 17.486 17.921 1.00 80.06 287 ASP A C 1
ATOM 2391 O O . ASP A 1 287 ? -19.301 16.988 19.053 1.00 80.06 287 ASP A O 1
ATOM 2395 N N . LYS A 1 288 ? -19.333 18.817 17.727 1.00 74.56 288 LYS A N 1
ATOM 2396 C CA . LYS A 1 288 ? -19.600 19.789 18.797 1.00 74.56 288 LYS A CA 1
ATOM 2397 C C . LYS A 1 288 ? -20.821 19.338 19.593 1.00 74.56 288 LYS A C 1
ATOM 2399 O O . LYS A 1 288 ? -21.956 19.471 19.146 1.00 74.56 288 LYS A O 1
ATOM 2404 N N . LEU A 1 289 ? -20.555 18.823 20.790 1.00 56.34 289 LEU A N 1
ATOM 2405 C CA . LEU A 1 289 ? -21.592 18.527 21.762 1.00 56.34 289 LEU A CA 1
ATOM 2406 C C . LEU A 1 289 ? -22.259 19.856 22.156 1.00 56.34 289 LEU A C 1
ATOM 2408 O O . LEU A 1 289 ? -21.546 20.857 22.334 1.00 56.34 289 LEU A O 1
ATOM 2412 N N . PRO A 1 290 ? -23.598 19.906 22.268 1.00 47.34 290 PRO A N 1
ATOM 2413 C CA . PRO A 1 290 ? -24.283 21.076 22.800 1.00 47.34 290 PRO A CA 1
ATOM 2414 C C . PRO A 1 290 ? -23.728 21.435 24.187 1.00 47.34 290 PRO A C 1
ATOM 2416 O O . PRO A 1 290 ? -23.310 20.571 24.958 1.00 47.34 290 PRO A O 1
ATOM 2419 N N . GLU A 1 291 ? -23.687 22.733 24.504 1.00 46.47 291 GLU A N 1
ATOM 2420 C CA . GLU A 1 291 ? -22.980 23.265 25.683 1.00 46.47 291 GLU A CA 1
ATOM 2421 C C . GLU A 1 291 ? -23.453 22.706 27.034 1.00 46.47 291 GLU A C 1
ATOM 2423 O O . GLU A 1 291 ? -22.734 22.838 28.020 1.00 46.47 291 GLU A O 1
ATOM 2428 N N . SER A 1 292 ? -24.605 22.034 27.079 1.00 40.69 292 SER A N 1
ATOM 2429 C CA . SER A 1 292 ? -25.180 21.424 28.280 1.00 40.69 292 SER A CA 1
ATOM 2430 C C . SER A 1 292 ? -24.402 20.223 28.833 1.00 40.69 292 SER A C 1
ATOM 2432 O O . SER A 1 292 ? -24.626 19.858 29.980 1.00 40.69 292 SER A O 1
ATOM 2434 N N . GLU A 1 293 ? -23.483 19.623 28.070 1.00 46.75 293 GLU A N 1
ATOM 2435 C CA . GLU A 1 293 ? -22.651 18.495 28.540 1.00 46.75 293 GLU A CA 1
ATOM 2436 C C . GLU A 1 293 ? -21.222 18.916 28.936 1.00 46.75 293 GLU A C 1
ATOM 2438 O O . GLU A 1 293 ? -20.438 18.108 29.430 1.00 46.75 293 GLU A O 1
ATOM 2443 N N . LYS A 1 294 ? -20.869 20.202 28.782 1.00 43.25 294 LYS A N 1
ATOM 2444 C CA . LYS A 1 294 ? -19.513 20.713 29.066 1.00 43.25 294 LYS A CA 1
ATOM 2445 C C . LYS A 1 294 ? -19.139 20.722 30.557 1.00 43.25 294 LYS A C 1
ATOM 2447 O O . LYS A 1 294 ? -17.965 20.911 30.873 1.00 43.25 294 LYS A O 1
ATOM 2452 N N . GLU A 1 295 ? -20.097 20.541 31.468 1.00 37.12 295 GLU A N 1
ATOM 2453 C CA . GLU A 1 295 ? -19.848 20.600 32.919 1.00 37.12 295 GLU A CA 1
ATOM 2454 C C . GLU A 1 295 ? -19.654 19.235 33.597 1.00 37.12 295 GLU A C 1
ATOM 2456 O O . GLU A 1 295 ? -19.138 19.201 34.713 1.00 37.12 295 GLU A O 1
ATOM 2461 N N . VAL A 1 296 ? -19.953 18.114 32.930 1.00 40.53 296 VAL A N 1
ATOM 2462 C CA . VAL A 1 296 ? -19.737 16.764 33.501 1.00 40.53 296 VAL A CA 1
ATOM 2463 C C . VAL A 1 296 ? -18.358 16.194 33.124 1.00 40.53 296 VAL A C 1
ATOM 2465 O O . VAL A 1 296 ? -17.779 15.385 33.847 1.00 40.53 296 VAL A O 1
ATOM 2468 N N . SER A 1 297 ? -17.732 16.736 32.075 1.00 39.22 297 SER A N 1
ATOM 2469 C CA . SER A 1 297 ? -16.471 16.251 31.504 1.00 39.22 297 SER A CA 1
ATOM 2470 C C . SER A 1 297 ? -15.198 16.745 32.218 1.00 39.22 297 SER A C 1
ATOM 2472 O O . SER A 1 297 ? -14.167 16.972 31.571 1.00 39.22 297 SER A O 1
ATOM 2474 N N . LYS A 1 298 ? -15.230 16.963 33.538 1.00 40.06 298 LYS A N 1
ATOM 2475 C CA . LYS A 1 298 ? -14.002 17.173 34.323 1.00 40.06 298 LYS A CA 1
ATOM 2476 C C . LYS A 1 298 ? -13.607 15.868 35.011 1.00 40.06 298 LYS A C 1
ATOM 2478 O O . LYS A 1 298 ? -14.122 15.502 36.056 1.00 40.06 298 LYS A O 1
ATOM 2483 N N . GLU A 1 299 ? -12.659 15.195 34.363 1.00 37.88 299 GLU A N 1
ATOM 2484 C CA . GLU A 1 299 ? -11.745 14.177 34.908 1.00 37.88 299 GLU A CA 1
ATOM 2485 C C . GLU A 1 299 ? -12.284 12.758 35.189 1.00 37.88 299 GLU A C 1
ATOM 2487 O O . GLU A 1 299 ? -11.480 11.889 35.516 1.00 37.88 299 GLU A O 1
ATOM 2492 N N . GLY A 1 300 ? -13.569 12.456 34.955 1.00 36.16 300 GLY A N 1
ATOM 2493 C CA . GLY A 1 300 ? -14.128 11.109 35.200 1.00 36.16 300 GLY A CA 1
ATOM 2494 C C . GLY A 1 300 ? -14.579 10.288 33.980 1.00 36.16 300 GLY A C 1
ATOM 2495 O O . GLY A 1 300 ? -14.508 9.063 34.013 1.00 36.16 300 GLY A O 1
ATOM 2496 N N . GLU A 1 301 ? -15.043 10.913 32.893 1.00 39.81 301 GLU A N 1
ATOM 2497 C CA . GLU A 1 301 ? -15.863 10.203 31.888 1.00 39.81 301 GLU A CA 1
ATOM 2498 C C . GLU A 1 301 ? -15.092 9.380 30.850 1.00 39.81 301 GLU A C 1
ATOM 2500 O O . GLU A 1 301 ? -15.618 8.378 30.375 1.00 39.81 301 GLU A O 1
ATOM 2505 N N . ALA A 1 302 ? -13.838 9.717 30.530 1.00 41.03 302 ALA A N 1
ATOM 2506 C CA . ALA A 1 302 ? -13.063 8.925 29.567 1.00 41.03 302 ALA A CA 1
ATOM 2507 C C . ALA A 1 302 ? -12.792 7.502 30.087 1.00 41.03 302 ALA A C 1
ATOM 2509 O O . ALA A 1 302 ? -12.820 6.544 29.324 1.00 41.03 302 ALA A O 1
ATOM 2510 N N . THR A 1 303 ? -12.590 7.350 31.395 1.00 38.59 303 THR A N 1
ATOM 2511 C CA . THR A 1 303 ? -12.374 6.048 32.038 1.00 38.59 303 THR A CA 1
ATOM 2512 C C . THR A 1 303 ? -13.687 5.278 32.216 1.00 38.59 303 THR A C 1
ATOM 2514 O O . THR A 1 303 ? -13.676 4.051 32.182 1.00 38.59 303 THR A O 1
ATOM 2517 N N . VAL A 1 304 ? -14.816 5.986 32.354 1.00 38.84 304 VAL A N 1
ATOM 2518 C CA . VAL A 1 304 ? -16.146 5.402 32.604 1.00 38.84 304 VAL A CA 1
ATOM 2519 C C . VAL A 1 304 ? -16.869 4.993 31.309 1.00 38.84 304 VAL A C 1
ATOM 2521 O O . VAL A 1 304 ? -17.483 3.929 31.260 1.00 38.84 304 VAL A O 1
ATOM 2524 N N . GLU A 1 305 ? -16.752 5.754 30.212 1.00 44.38 305 GLU A N 1
ATOM 2525 C CA . GLU A 1 305 ? -17.280 5.320 28.903 1.00 44.38 305 GLU A CA 1
ATOM 2526 C C . GLU A 1 305 ? -16.480 4.139 28.320 1.00 44.38 305 GLU A C 1
ATOM 2528 O O . GLU A 1 305 ? -17.041 3.320 27.591 1.00 44.38 305 GLU A O 1
ATOM 2533 N N . LEU A 1 306 ? -15.198 4.000 28.681 1.00 46.41 306 LEU A N 1
ATOM 2534 C CA . LEU A 1 306 ? -14.385 2.827 28.344 1.00 46.41 306 LEU A CA 1
ATOM 2535 C C . LEU A 1 306 ? -14.666 1.621 29.261 1.00 46.41 306 LEU A C 1
ATOM 2537 O O . LEU A 1 306 ? -14.607 0.493 28.779 1.00 46.41 306 LEU A O 1
ATOM 2541 N N . SER A 1 307 ? -15.036 1.814 30.535 1.00 39.03 307 SER A N 1
ATOM 2542 C CA . SER A 1 307 ? -15.412 0.708 31.437 1.00 39.03 307 SER A CA 1
ATOM 2543 C C . SER A 1 307 ? -16.810 0.143 31.153 1.00 39.03 307 SER A C 1
ATOM 2545 O O . SER A 1 307 ? -17.035 -1.055 31.308 1.00 39.03 307 SER A O 1
ATOM 2547 N N . LEU A 1 308 ? -17.740 0.955 30.632 1.00 39.41 308 LEU A N 1
ATOM 2548 C CA . LEU A 1 308 ? -19.045 0.485 30.133 1.00 39.41 308 LEU A CA 1
ATOM 2549 C C . LEU A 1 308 ? -18.929 -0.457 28.912 1.00 39.41 308 LEU A C 1
ATOM 2551 O O . LEU A 1 308 ? -19.903 -1.114 28.534 1.00 39.41 308 LEU A O 1
ATOM 2555 N N . LEU A 1 309 ? -17.738 -0.572 28.308 1.00 45.75 309 LEU A N 1
ATOM 2556 C CA . LEU A 1 309 ? -17.423 -1.584 27.295 1.00 45.75 309 LEU A CA 1
ATOM 2557 C C . LEU A 1 309 ? -17.085 -2.964 27.899 1.00 45.75 309 LEU A C 1
ATOM 2559 O O . LEU A 1 309 ? -17.097 -3.946 27.153 1.00 45.75 309 LEU A O 1
ATOM 2563 N N . GLU A 1 310 ? -16.812 -3.070 29.207 1.00 42.53 310 GLU A N 1
ATOM 2564 C CA . GLU A 1 310 ? -16.383 -4.316 29.866 1.00 42.53 310 GLU A CA 1
ATOM 2565 C C . GLU A 1 310 ? -17.499 -5.074 30.609 1.00 42.53 310 GLU A C 1
ATOM 2567 O O . GLU A 1 310 ? -17.478 -6.309 30.609 1.00 42.53 310 GLU A O 1
ATOM 2572 N N . GLU A 1 311 ? -18.514 -4.402 31.163 1.00 35.72 311 GLU A N 1
ATOM 2573 C CA . GLU A 1 311 ? -19.430 -5.005 32.160 1.00 35.72 311 GLU A CA 1
ATOM 2574 C C . GLU A 1 311 ? -20.405 -6.098 31.662 1.00 35.72 311 GLU A C 1
ATOM 2576 O O . GLU A 1 311 ? -21.236 -6.578 32.426 1.00 35.72 311 GLU A O 1
ATOM 2581 N N . VAL A 1 312 ? -20.300 -6.580 30.417 1.00 39.22 312 VAL A N 1
ATOM 2582 C CA . VAL A 1 312 ? -21.131 -7.708 29.926 1.00 39.22 312 VAL A CA 1
ATOM 2583 C C . VAL A 1 312 ? -20.302 -8.879 29.372 1.00 39.22 312 VAL A C 1
ATOM 2585 O O . VAL A 1 312 ? -20.856 -9.822 28.823 1.00 39.22 312 VAL A O 1
ATOM 2588 N N . SER A 1 313 ? -18.969 -8.875 29.521 1.00 36.66 313 SER A N 1
ATOM 2589 C CA . SER A 1 313 ? -18.127 -10.014 29.084 1.00 36.66 313 SER A CA 1
ATOM 2590 C C . SER A 1 313 ? -17.447 -10.800 30.211 1.00 36.66 313 SER A C 1
ATOM 2592 O O . SER A 1 313 ? -16.740 -11.767 29.939 1.00 36.66 313 SER A O 1
ATOM 2594 N N . GLY A 1 314 ? -17.713 -10.450 31.472 1.00 32.84 314 GLY A N 1
ATOM 2595 C CA . GLY A 1 314 ? -17.271 -11.200 32.651 1.00 32.84 314 GLY A CA 1
ATOM 2596 C C . GLY A 1 314 ? -18.175 -12.392 32.976 1.00 32.84 314 GLY A C 1
ATOM 2597 O O . GLY A 1 314 ? -18.734 -12.457 34.063 1.00 32.84 314 GLY A O 1
ATOM 2598 N N . GLY A 1 315 ? -18.358 -13.310 32.026 1.00 29.52 315 GLY A N 1
ATOM 2599 C CA . GLY A 1 315 ? -18.864 -14.650 32.315 1.00 29.52 315 GLY A CA 1
ATOM 2600 C C . GLY A 1 315 ? -17.684 -15.557 32.634 1.00 29.52 315 GLY A C 1
ATOM 2601 O O . GLY A 1 315 ? -17.069 -16.099 31.719 1.00 29.52 315 GLY A O 1
ATOM 2602 N N . GLU A 1 316 ? -17.338 -15.669 33.915 1.00 31.02 316 GLU A N 1
ATOM 2603 C CA . GLU A 1 316 ? -16.372 -16.646 34.417 1.00 31.02 316 GLU A CA 1
ATOM 2604 C C . GLU A 1 316 ? -16.810 -18.065 34.025 1.00 31.02 316 GLU A C 1
ATOM 2606 O O . GLU A 1 316 ? -17.879 -18.533 34.418 1.00 31.02 316 GLU A O 1
ATOM 2611 N N . THR A 1 317 ? -15.972 -18.769 33.267 1.00 32.47 317 THR A N 1
ATOM 2612 C CA . THR A 1 317 ? -15.982 -20.234 33.243 1.00 32.47 317 THR A CA 1
ATOM 2613 C C . THR A 1 317 ? -14.899 -20.726 34.191 1.00 32.47 317 THR A C 1
ATOM 2615 O O . THR A 1 317 ? -13.712 -20.489 33.949 1.00 32.47 317 THR A O 1
ATOM 2618 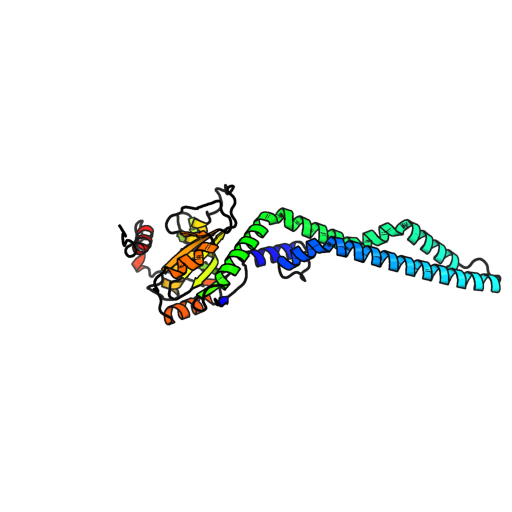N N . VAL A 1 318 ? -15.361 -21.364 35.268 1.00 32.25 318 VAL A N 1
ATOM 2619 C CA . VAL A 1 318 ? -14.614 -22.264 36.162 1.00 32.25 318 VAL A CA 1
ATOM 2620 C C . VAL A 1 318 ? -13.976 -23.404 35.377 1.00 32.25 318 VAL A C 1
ATOM 2622 O O . VAL A 1 318 ? -14.637 -23.896 34.432 1.00 32.25 318 VAL A O 1
#